Protein AF-X0V0V9-F1 (afdb_monomer_lite)

Sequence (270 aa):
GILERAPGVKSLREGGTLGVISEKFSPLTFRNYQDDVWDSAKVALVTQKVFKEKYEQRRVGCFNCPIRCGRFYSIEEGKYAGLRMEGVQVNALRGFGSNLDITSPAEILKANAITNQYGLHLDGIASVAGWIFECFEKGIITEEDLGYRVGWGDIDSFIRLTEDITYRRGFGNILAEGIQRASKKIGKGSEKLAVLVKGMESNEGRMRSHRAWALGIMTSLRGGGHLDGAASVEGCGFDDELCNSVYGIPNVNDATDYEHKAELVVWMEK

Secondary structure (DSSP, 8-state):
-HHHH-HHHHHHHHHGGGGG--SS-----BTTTTBS---HHHHHTTSHHHHHHHTEEEEE--TT-SS--EEEEE--SSTTTT-EEE---HHHIIIIIITTT---HHHHHHHHHHHHHTT--HHHHHHHHHHHHHHHHTTSS-HHHHTS---TT-HHHHHHHHHHHHTT-TTHHHHTT-HHHHHHHH-TTGGGG--EETTEE---SSTTT-HHHHHHHHH-TTSS-SSSS--TTTTS---HHHHHHHHS-TT-S-SS--TTHHHHHHHHH-

InterPro domains:
  IPR001203 Aldehyde ferredoxin oxidoreductase, C-terminal [PF01314] (5-269)
  IPR013984 Aldehyde ferredoxin oxidoreductase, domain 2 [G3DSA:1.10.569.10] (20-203)
  IPR036021 Aldehyde ferredoxin oxidoreductase-like, C-terminal [SSF48310] (10-269)
  IPR051919 Tungsten-dependent aldehyde ferredoxin oxidoreductase [PTHR30038] (22-269)

Radius of gyration: 19.22 Å; chains: 1; bounding box: 55×37×51 Å

Structure (mmCIF, N/CA/C/O backbone):
data_AF-X0V0V9-F1
#
_entry.id   AF-X0V0V9-F1
#
loop_
_atom_site.group_PDB
_atom_site.id
_atom_site.type_symbol
_atom_site.label_atom_id
_atom_site.label_alt_id
_atom_site.label_comp_id
_atom_site.label_asym_id
_atom_site.label_entity_id
_atom_site.label_seq_id
_atom_site.pdbx_PDB_ins_code
_atom_site.Cartn_x
_atom_site.Cartn_y
_atom_site.Cartn_z
_atom_site.occupancy
_atom_site.B_iso_or_equiv
_atom_site.auth_seq_id
_atom_site.auth_comp_id
_atom_site.auth_asym_id
_atom_site.auth_atom_id
_atom_site.pdbx_PDB_model_num
ATOM 1 N N . GLY A 1 1 ? 31.160 -5.546 -13.088 1.00 73.06 1 GLY A N 1
ATOM 2 C CA . GLY A 1 1 ? 30.371 -6.759 -13.435 1.00 73.06 1 GLY A CA 1
ATOM 3 C C . GLY A 1 1 ? 29.140 -6.417 -14.267 1.00 73.06 1 GLY A C 1
ATOM 4 O O . GLY A 1 1 ? 28.828 -5.242 -14.403 1.00 73.06 1 GLY A O 1
ATOM 5 N N . ILE A 1 2 ? 28.438 -7.405 -14.843 1.00 77.12 2 ILE A N 1
ATOM 6 C CA . ILE A 1 2 ? 27.190 -7.183 -15.620 1.00 77.12 2 ILE A CA 1
ATOM 7 C C . ILE A 1 2 ? 26.141 -6.432 -14.780 1.00 77.12 2 ILE A C 1
ATOM 9 O O . ILE A 1 2 ? 25.598 -5.430 -15.231 1.00 77.12 2 ILE A O 1
ATOM 13 N N . LEU A 1 3 ? 25.965 -6.825 -13.514 1.00 81.19 3 LEU A N 1
ATOM 14 C CA . LEU A 1 3 ? 25.033 -6.175 -12.582 1.00 81.19 3 LEU A CA 1
ATOM 15 C C . LEU A 1 3 ? 25.342 -4.694 -12.319 1.00 81.19 3 LEU A C 1
ATOM 17 O O . LEU A 1 3 ? 24.435 -3.919 -12.059 1.00 81.19 3 LEU A O 1
ATOM 21 N N . GLU A 1 4 ? 26.604 -4.272 -12.384 1.00 78.50 4 GLU A N 1
ATOM 22 C CA . GLU A 1 4 ? 26.974 -2.870 -12.131 1.00 78.50 4 GLU A CA 1
ATOM 23 C C . GLU A 1 4 ? 26.651 -1.953 -13.310 1.00 78.50 4 GLU A C 1
ATOM 25 O O . GLU A 1 4 ? 26.515 -0.748 -13.123 1.00 78.50 4 GLU A O 1
ATOM 30 N N . ARG A 1 5 ? 26.527 -2.528 -14.511 1.00 80.88 5 ARG A N 1
ATOM 31 C CA . ARG A 1 5 ? 26.193 -1.807 -15.742 1.00 80.88 5 ARG A CA 1
ATOM 32 C C . ARG A 1 5 ? 24.685 -1.729 -15.989 1.00 80.88 5 ARG A C 1
ATOM 34 O O . ARG A 1 5 ? 24.264 -0.944 -16.828 1.00 80.88 5 ARG A O 1
ATOM 41 N N . ALA A 1 6 ? 23.881 -2.509 -15.264 1.00 82.19 6 ALA A N 1
ATOM 42 C CA . ALA A 1 6 ? 22.431 -2.525 -15.409 1.00 82.19 6 ALA A CA 1
ATOM 43 C C . ALA A 1 6 ? 21.795 -1.272 -14.763 1.00 82.19 6 ALA A C 1
ATOM 45 O O . ALA A 1 6 ? 21.914 -1.097 -13.544 1.00 82.19 6 ALA A O 1
ATOM 46 N N . PRO A 1 7 ? 21.067 -0.429 -15.523 1.00 80.62 7 PRO A N 1
ATOM 47 C CA . PRO A 1 7 ? 20.445 0.787 -14.991 1.00 80.62 7 PRO A CA 1
ATOM 48 C C . PRO A 1 7 ? 19.510 0.520 -13.804 1.00 80.62 7 PRO A C 1
ATOM 50 O O . PRO A 1 7 ? 19.570 1.228 -12.801 1.00 80.62 7 PRO A O 1
ATOM 53 N N . GLY A 1 8 ? 18.724 -0.563 -13.857 1.00 82.19 8 GLY A N 1
ATOM 54 C CA .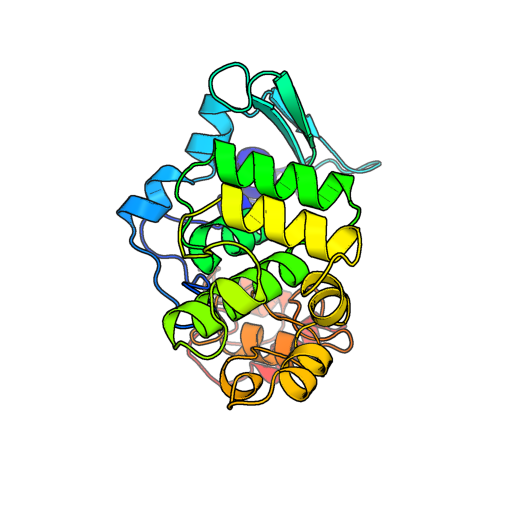 GLY A 1 8 ? 17.813 -0.945 -12.772 1.00 82.19 8 GLY A CA 1
ATOM 55 C C . GLY A 1 8 ? 18.521 -1.238 -11.444 1.00 82.19 8 GLY A C 1
ATOM 56 O O . GLY A 1 8 ? 18.007 -0.904 -10.377 1.00 82.19 8 GLY A O 1
ATOM 57 N N . VAL A 1 9 ? 19.745 -1.781 -11.481 1.00 87.88 9 VAL A N 1
ATOM 58 C CA . VAL A 1 9 ? 20.539 -2.022 -10.264 1.00 87.88 9 VAL A CA 1
ATOM 59 C C . VAL A 1 9 ? 20.973 -0.703 -9.631 1.00 87.88 9 VAL A C 1
ATOM 61 O O . VAL A 1 9 ? 20.959 -0.589 -8.404 1.00 87.88 9 VAL A O 1
ATOM 64 N N . LYS A 1 10 ? 21.329 0.304 -10.439 1.00 87.00 10 LYS A N 1
ATOM 65 C CA . LYS A 1 10 ? 21.637 1.650 -9.941 1.00 87.00 10 LYS A CA 1
ATOM 66 C C . LYS A 1 10 ? 20.405 2.272 -9.275 1.00 87.00 10 LYS A C 1
ATOM 68 O O . LYS A 1 10 ? 20.508 2.699 -8.126 1.00 87.00 10 LYS A O 1
ATOM 73 N N . SER A 1 11 ? 19.244 2.213 -9.930 1.00 87.81 11 SER A N 1
ATOM 74 C CA . SER A 1 11 ? 17.981 2.732 -9.389 1.00 87.81 11 SER A CA 1
ATOM 75 C C . SER A 1 11 ? 17.611 2.084 -8.051 1.00 87.81 11 SER A C 1
ATOM 77 O O . SER A 1 11 ? 17.344 2.785 -7.079 1.00 87.81 11 SER A O 1
ATOM 79 N N . LEU A 1 12 ? 17.691 0.753 -7.942 1.00 90.75 12 LEU A N 1
ATOM 80 C CA . LEU A 1 12 ? 17.418 0.036 -6.688 1.00 90.75 12 LEU A CA 1
ATOM 81 C C . LEU A 1 12 ? 18.455 0.337 -5.595 1.00 90.75 12 LEU A C 1
ATOM 83 O O . LEU A 1 12 ? 18.128 0.403 -4.408 1.00 90.75 12 LEU A O 1
ATOM 87 N N . ARG A 1 13 ? 19.723 0.539 -5.967 1.00 90.38 13 ARG A N 1
ATOM 88 C CA . ARG A 1 13 ? 20.785 0.927 -5.029 1.00 90.38 13 ARG A CA 1
ATOM 89 C C . ARG A 1 13 ? 20.568 2.315 -4.456 1.00 90.38 13 ARG A C 1
ATOM 91 O O . ARG A 1 13 ? 20.866 2.510 -3.276 1.00 90.38 13 ARG A O 1
ATOM 98 N N . GLU A 1 14 ? 20.098 3.255 -5.263 1.00 89.06 14 GLU A N 1
ATOM 99 C CA . GLU A 1 14 ? 19.894 4.654 -4.879 1.00 89.06 14 GLU A CA 1
ATOM 100 C C . GLU A 1 14 ? 18.560 4.854 -4.162 1.00 89.06 14 GLU A C 1
ATOM 102 O O . GLU A 1 14 ? 18.546 5.428 -3.072 1.00 89.06 14 GLU A O 1
ATOM 107 N N . GLY A 1 15 ? 17.477 4.306 -4.713 1.00 89.19 15 GLY A N 1
ATOM 108 C CA . GLY A 1 15 ? 16.117 4.550 -4.245 1.00 89.19 15 GLY A CA 1
ATOM 109 C C . GLY A 1 15 ? 15.438 3.404 -3.495 1.00 89.19 15 GLY A C 1
ATOM 110 O O . GLY A 1 15 ? 14.363 3.603 -2.932 1.00 89.19 15 GLY A O 1
ATOM 111 N N . GLY A 1 16 ? 16.020 2.202 -3.481 1.00 92.56 16 GLY A N 1
ATOM 112 C CA . GLY A 1 16 ? 15.268 1.010 -3.084 1.00 92.56 16 GLY A CA 1
ATOM 113 C C . GLY A 1 16 ? 14.044 0.830 -3.989 1.00 92.56 16 GLY A C 1
ATOM 114 O O . GLY A 1 16 ? 14.037 1.294 -5.129 1.00 92.56 16 GLY A O 1
ATOM 115 N N . THR A 1 17 ? 12.988 0.195 -3.486 1.00 91.69 17 THR A N 1
ATOM 116 C CA . THR A 1 17 ? 11.724 0.108 -4.238 1.00 91.69 17 THR A CA 1
ATOM 117 C C . THR A 1 17 ? 10.929 1.413 -4.200 1.00 91.69 17 THR A C 1
ATOM 119 O O . THR A 1 17 ? 10.169 1.672 -5.121 1.00 91.69 17 THR A O 1
ATOM 122 N N . LEU A 1 18 ? 11.147 2.291 -3.210 1.00 91.81 18 LEU A N 1
ATOM 123 C CA . LEU A 1 18 ? 10.494 3.609 -3.142 1.00 91.81 18 LEU A CA 1
ATOM 124 C C . LEU A 1 18 ? 10.841 4.513 -4.332 1.00 91.81 18 LEU A C 1
ATOM 126 O O . LEU A 1 18 ? 10.072 5.414 -4.656 1.00 91.81 18 LEU A O 1
ATOM 130 N N . GLY A 1 19 ? 11.971 4.267 -5.002 1.00 88.94 19 GLY A N 1
ATOM 131 C CA . GLY A 1 19 ? 12.393 5.025 -6.182 1.00 88.94 19 GLY A CA 1
ATOM 132 C C . GLY A 1 19 ? 11.439 4.934 -7.380 1.00 88.94 19 GLY A C 1
ATOM 133 O O . GLY A 1 19 ? 11.585 5.716 -8.312 1.00 88.94 19 GLY A O 1
ATOM 134 N N . VAL A 1 20 ? 10.464 4.015 -7.370 1.00 85.38 20 VAL A N 1
ATOM 135 C CA . VAL A 1 20 ? 9.441 3.920 -8.430 1.00 85.38 20 VAL A CA 1
ATOM 136 C C . VAL A 1 20 ? 8.361 5.002 -8.325 1.00 85.38 20 VAL A C 1
ATOM 138 O O . VAL A 1 20 ? 7.558 5.150 -9.243 1.00 85.38 20 VAL A O 1
ATOM 141 N N . ILE A 1 21 ? 8.310 5.727 -7.205 1.00 86.56 21 ILE A N 1
ATOM 142 C CA . ILE A 1 21 ? 7.303 6.751 -6.932 1.00 86.56 21 ILE A CA 1
ATOM 143 C C . ILE A 1 21 ? 7.821 8.096 -7.427 1.00 86.56 21 ILE A C 1
ATOM 145 O O . ILE A 1 21 ? 8.884 8.562 -7.016 1.00 86.56 21 ILE A O 1
ATOM 149 N N . SER A 1 22 ? 7.045 8.715 -8.308 1.00 81.75 22 SER A N 1
ATOM 150 C CA . SER A 1 22 ? 7.343 9.987 -8.958 1.00 81.75 22 SER A CA 1
ATOM 151 C C . SER A 1 22 ? 6.280 11.031 -8.635 1.00 81.75 22 SER A C 1
ATOM 153 O O . SER A 1 22 ? 5.085 10.734 -8.663 1.00 81.75 22 SER A O 1
ATOM 155 N N . GLU A 1 23 ? 6.726 12.268 -8.405 1.00 79.50 23 GLU A N 1
ATOM 156 C CA . GLU A 1 23 ? 5.876 13.446 -8.177 1.00 79.50 23 GLU A CA 1
ATOM 157 C C . GLU A 1 23 ? 5.041 13.823 -9.407 1.00 79.50 23 GLU A C 1
ATOM 159 O O . GLU A 1 23 ? 3.977 14.417 -9.269 1.00 79.50 23 GLU A O 1
ATOM 164 N N . LYS A 1 24 ? 5.512 13.490 -10.619 1.00 74.31 24 LYS A N 1
ATOM 165 C CA . LYS A 1 24 ? 4.815 13.862 -11.861 1.00 74.31 24 LYS A CA 1
ATOM 166 C C . LYS A 1 24 ? 3.505 13.100 -12.023 1.00 74.31 24 LYS A C 1
ATOM 168 O O . LYS A 1 24 ? 2.485 13.698 -12.340 1.00 74.31 24 LYS A O 1
ATOM 173 N N . PHE A 1 25 ? 3.569 11.783 -11.858 1.00 73.75 25 PHE A N 1
ATOM 174 C CA . PHE A 1 25 ? 2.426 10.884 -11.902 1.00 73.75 25 PHE A CA 1
ATOM 175 C C . PHE A 1 25 ? 2.872 9.499 -11.436 1.00 73.75 25 PHE A C 1
ATOM 177 O O . PHE A 1 25 ? 3.881 8.974 -11.910 1.00 73.75 25 PHE A O 1
ATOM 184 N N . SER A 1 26 ? 2.110 8.907 -10.523 1.00 80.12 26 SER A N 1
ATOM 185 C CA . SER A 1 26 ? 2.255 7.515 -10.107 1.00 80.12 26 SER A CA 1
ATOM 186 C C . SER A 1 26 ? 0.846 6.947 -9.946 1.00 80.12 26 SER A C 1
ATOM 188 O O . SER A 1 26 ? 0.091 7.517 -9.160 1.00 80.12 26 SER A O 1
ATOM 190 N N . PRO A 1 27 ? 0.463 5.861 -10.644 1.00 84.62 27 PRO A N 1
ATOM 191 C CA . PRO A 1 27 ? -0.844 5.252 -10.434 1.00 84.62 27 PRO A CA 1
ATOM 192 C C . PRO A 1 27 ? -0.817 4.480 -9.108 1.00 84.62 27 PRO A C 1
ATOM 194 O O . PRO A 1 27 ? -0.267 3.374 -9.028 1.00 84.62 27 PRO A O 1
ATOM 197 N N . LEU A 1 28 ? -1.355 5.095 -8.060 1.00 90.75 28 LEU A N 1
ATOM 198 C CA . LEU A 1 28 ? -1.337 4.610 -6.678 1.00 90.75 28 LEU A CA 1
ATOM 199 C C . LEU A 1 28 ? -2.756 4.340 -6.212 1.00 90.75 28 LEU A C 1
ATOM 201 O O . LEU A 1 28 ? -3.672 5.013 -6.644 1.00 90.75 28 LEU A O 1
ATOM 205 N N . THR A 1 29 ? -2.946 3.427 -5.269 1.00 90.56 29 THR A N 1
ATOM 206 C CA . THR A 1 29 ? -4.232 3.307 -4.580 1.00 90.56 29 THR A CA 1
ATOM 207 C C . THR A 1 29 ? -4.480 4.534 -3.716 1.00 90.56 29 THR A C 1
ATOM 209 O O . THR A 1 29 ? -3.674 4.834 -2.836 1.00 90.56 29 THR A O 1
ATOM 212 N N . PHE A 1 30 ? -5.590 5.236 -3.937 1.00 95.19 30 PHE A N 1
ATOM 213 C CA . PHE A 1 30 ? -6.017 6.353 -3.100 1.00 95.19 30 PHE A CA 1
ATOM 214 C C . PHE A 1 30 ? -7.333 6.019 -2.394 1.00 95.19 30 PHE A C 1
ATOM 216 O O . PHE A 1 30 ? -8.311 5.669 -3.056 1.00 95.19 30 PHE A O 1
ATOM 223 N N . ARG A 1 31 ? -7.329 6.113 -1.053 1.00 97.12 31 ARG A N 1
ATOM 224 C CA . ARG A 1 31 ? -8.490 5.892 -0.166 1.00 97.12 31 ARG A CA 1
ATOM 225 C C . ARG A 1 31 ? -9.311 4.646 -0.524 1.00 97.12 31 ARG A C 1
ATOM 227 O O . ARG A 1 31 ? -10.416 4.769 -1.035 1.00 97.12 31 ARG A O 1
ATOM 234 N N . ASN A 1 32 ? -8.768 3.448 -0.289 1.00 96.94 32 ASN A N 1
ATOM 235 C CA . ASN A 1 32 ? -9.441 2.172 -0.591 1.00 96.94 32 ASN A CA 1
ATOM 236 C C . ASN A 1 32 ? -9.947 2.070 -2.051 1.00 96.94 32 ASN A C 1
ATOM 238 O O . ASN A 1 32 ? -11.095 1.724 -2.309 1.00 96.94 32 ASN A O 1
ATOM 242 N N . TYR A 1 33 ? -9.080 2.384 -3.021 1.00 95.44 33 TYR A N 1
ATOM 243 C CA . TYR A 1 33 ? -9.377 2.368 -4.467 1.00 95.44 33 TYR A CA 1
ATOM 244 C C . TYR A 1 33 ? -10.425 3.371 -4.968 1.00 95.44 33 TYR A C 1
ATOM 246 O O . TYR A 1 33 ? -10.800 3.305 -6.143 1.00 95.44 33 TYR A O 1
ATOM 254 N N . GLN A 1 34 ? -10.845 4.348 -4.164 1.00 95.44 34 GLN A N 1
ATOM 255 C CA . GLN A 1 34 ? -11.727 5.416 -4.644 1.00 95.44 34 GLN A CA 1
ATOM 256 C C . GLN A 1 34 ? -11.140 6.140 -5.869 1.00 95.44 34 GLN A C 1
ATOM 258 O O . GLN A 1 34 ? -11.868 6.428 -6.818 1.00 95.44 34 GLN A O 1
ATOM 263 N N . ASP A 1 35 ? -9.817 6.330 -5.914 1.00 92.94 35 ASP A N 1
ATOM 264 C CA . ASP A 1 35 ? -9.103 6.848 -7.088 1.00 92.94 35 ASP A CA 1
ATOM 265 C C . ASP A 1 35 ? -7.717 6.195 -7.255 1.00 92.94 35 ASP A C 1
ATOM 267 O O . ASP A 1 35 ? -7.251 5.476 -6.366 1.00 92.94 35 ASP A O 1
ATOM 271 N N . ASP A 1 36 ? -7.104 6.373 -8.428 1.00 88.62 36 ASP A N 1
ATOM 272 C CA . ASP A 1 36 ? -5.727 5.959 -8.741 1.00 88.62 36 ASP A CA 1
ATOM 273 C C . ASP A 1 36 ? -4.740 7.142 -8.707 1.00 88.62 36 ASP A C 1
ATOM 275 O O . ASP A 1 36 ? -3.540 6.989 -8.965 1.00 88.62 36 ASP A O 1
ATOM 279 N N . VAL A 1 37 ? -5.256 8.340 -8.422 1.00 90.06 37 VAL A N 1
ATOM 280 C CA . VAL A 1 37 ? -4.501 9.588 -8.401 1.00 90.06 37 VAL A CA 1
ATOM 281 C C . VAL A 1 37 ? -4.461 10.123 -6.979 1.00 90.06 37 VAL A C 1
ATOM 283 O O . VAL A 1 37 ? -5.472 10.536 -6.418 1.00 90.06 37 VAL A O 1
ATOM 286 N N . TRP A 1 38 ? -3.261 10.146 -6.406 1.00 93.12 38 TRP A N 1
ATOM 287 C CA . TRP A 1 38 ? -2.993 10.877 -5.176 1.00 93.12 38 TRP A CA 1
ATOM 288 C C . TRP A 1 38 ? -2.363 12.224 -5.525 1.00 93.12 38 TRP A C 1
ATOM 290 O O . TRP A 1 38 ? -1.480 12.286 -6.382 1.00 93.12 38 TRP A O 1
ATOM 300 N N . ASP A 1 39 ? -2.840 13.291 -4.885 1.00 92.69 39 ASP A N 1
ATOM 301 C CA . ASP A 1 39 ? -2.398 14.664 -5.141 1.00 92.69 39 ASP A CA 1
ATOM 302 C C . ASP A 1 39 ? -0.860 14.771 -5.155 1.00 92.69 39 ASP A C 1
ATOM 304 O O . ASP A 1 39 ? -0.176 14.288 -4.250 1.00 92.69 39 ASP A O 1
ATOM 308 N N . SER A 1 40 ? -0.299 15.393 -6.194 1.00 92.19 40 SER A N 1
ATOM 309 C CA . SER A 1 40 ? 1.153 15.437 -6.396 1.00 92.19 40 SER A CA 1
ATOM 310 C C . SER A 1 40 ? 1.888 16.216 -5.304 1.00 92.19 40 SER A C 1
ATOM 312 O O . SER A 1 40 ? 3.017 15.857 -4.963 1.00 92.19 40 SER A O 1
ATOM 314 N N . ALA A 1 41 ? 1.253 17.223 -4.692 1.00 94.00 41 ALA A N 1
ATOM 315 C CA . ALA A 1 41 ? 1.818 17.925 -3.546 1.00 94.00 41 ALA A CA 1
ATOM 316 C C . ALA A 1 41 ? 1.875 17.010 -2.316 1.00 94.00 41 ALA A C 1
ATOM 318 O O . ALA A 1 41 ? 2.843 17.071 -1.560 1.00 94.00 41 ALA A O 1
ATOM 319 N N . LYS A 1 42 ? 0.898 16.109 -2.144 1.00 95.44 42 LYS A N 1
ATOM 320 C CA . LYS A 1 42 ? 0.953 15.061 -1.113 1.00 95.44 42 LYS A CA 1
ATOM 321 C C . LYS A 1 42 ? 2.053 14.039 -1.399 1.00 95.44 42 LYS A C 1
ATOM 323 O O . LYS A 1 42 ? 2.836 13.736 -0.503 1.00 95.44 42 LYS A O 1
ATOM 328 N N . VAL A 1 43 ? 2.169 13.566 -2.643 1.00 95.06 43 VAL A N 1
ATOM 329 C CA . VAL A 1 43 ? 3.232 12.631 -3.066 1.00 95.06 43 VAL A CA 1
ATOM 330 C C . VAL A 1 43 ? 4.624 13.215 -2.800 1.00 95.06 43 VAL A C 1
ATOM 332 O O . VAL A 1 43 ? 5.492 12.508 -2.285 1.00 95.06 43 VAL A O 1
ATOM 335 N N . ALA A 1 44 ? 4.833 14.507 -3.081 1.00 94.94 44 ALA A N 1
ATOM 336 C CA . ALA A 1 44 ? 6.108 15.199 -2.871 1.00 94.94 44 ALA A CA 1
ATOM 337 C C . ALA A 1 44 ? 6.603 15.149 -1.410 1.00 94.94 44 ALA A C 1
ATOM 339 O O . ALA A 1 44 ? 7.810 15.132 -1.160 1.00 94.94 44 ALA A O 1
ATOM 340 N N . LEU A 1 45 ? 5.689 15.063 -0.435 1.00 95.81 45 LEU A N 1
ATOM 341 C CA . LEU A 1 45 ? 6.026 14.987 0.991 1.00 95.81 45 LEU A CA 1
ATOM 342 C C . LEU A 1 45 ? 6.616 13.637 1.407 1.00 95.81 45 LEU A C 1
ATOM 344 O O . LEU A 1 45 ? 7.271 13.554 2.443 1.00 95.81 45 LEU A O 1
ATOM 348 N N . VAL A 1 46 ? 6.396 12.589 0.614 1.00 94.81 46 VAL A N 1
ATOM 349 C CA . VAL A 1 46 ? 6.687 11.190 0.965 1.00 94.81 46 VAL A CA 1
ATOM 350 C C . VAL A 1 46 ? 7.465 10.474 -0.142 1.00 94.81 46 VAL A C 1
ATOM 352 O O . VAL A 1 46 ? 7.376 9.260 -0.321 1.00 94.81 46 VAL A O 1
ATOM 355 N N . THR A 1 47 ? 8.263 11.220 -0.903 1.00 93.31 47 THR A N 1
ATOM 356 C CA . THR A 1 47 ? 9.155 10.633 -1.904 1.00 93.31 47 THR A CA 1
ATOM 357 C C . THR A 1 47 ? 10.346 9.938 -1.259 1.00 93.31 47 THR A C 1
ATOM 359 O O . THR A 1 47 ? 10.758 10.236 -0.134 1.00 93.31 47 THR A O 1
ATOM 362 N N . GLN A 1 48 ? 10.978 9.048 -2.022 1.00 93.38 48 GLN A N 1
ATOM 363 C CA . GLN A 1 48 ? 12.223 8.392 -1.631 1.00 93.38 48 GLN A CA 1
ATOM 364 C C . GLN A 1 48 ? 13.290 9.384 -1.139 1.00 93.38 48 GLN A C 1
ATOM 366 O O . GLN A 1 48 ? 13.983 9.101 -0.161 1.00 93.38 48 GLN A O 1
ATOM 371 N N . LYS A 1 49 ? 13.397 10.552 -1.788 1.00 93.94 49 LYS A N 1
ATOM 372 C CA . LYS A 1 49 ? 14.337 11.612 -1.415 1.00 93.94 49 LYS A CA 1
ATOM 373 C C . LYS A 1 49 ? 14.091 12.099 0.013 1.00 93.94 49 LYS A C 1
ATOM 375 O O . LYS A 1 49 ? 15.039 12.174 0.789 1.00 93.94 49 LYS A O 1
ATOM 380 N N . VAL A 1 50 ? 12.831 12.342 0.382 1.00 95.00 50 VAL A N 1
ATOM 381 C CA . VAL A 1 50 ? 12.465 12.777 1.737 1.00 95.00 50 VAL A CA 1
ATOM 382 C C . VAL A 1 50 ? 12.840 11.718 2.773 1.00 95.00 50 VAL A C 1
ATOM 384 O O . VAL A 1 50 ? 13.458 12.047 3.785 1.00 95.00 50 VAL A O 1
ATOM 387 N N . PHE A 1 51 ? 12.526 10.444 2.511 1.00 95.25 51 PHE A N 1
ATOM 388 C CA . PHE A 1 51 ? 12.908 9.350 3.410 1.00 95.25 51 PHE A CA 1
ATOM 389 C C . PHE A 1 51 ? 14.427 9.251 3.585 1.00 95.25 51 PHE A C 1
ATOM 391 O O . PHE A 1 51 ? 14.913 9.059 4.702 1.00 95.25 51 PHE A O 1
ATOM 398 N N . LYS A 1 52 ? 15.178 9.407 2.490 1.00 94.62 52 LYS A N 1
ATOM 399 C CA . LYS A 1 52 ? 16.639 9.344 2.493 1.00 94.62 52 LYS A CA 1
ATOM 400 C C . LYS A 1 52 ? 17.275 10.481 3.281 1.00 94.62 52 LYS A C 1
ATOM 402 O O . LYS A 1 52 ? 18.132 10.228 4.114 1.00 94.62 52 LYS A O 1
ATOM 407 N N . GLU A 1 53 ? 16.869 11.716 3.011 1.00 95.12 53 GLU A N 1
ATOM 408 C CA . GLU A 1 53 ? 17.489 12.904 3.605 1.00 95.12 53 GLU A CA 1
ATOM 409 C C . GLU A 1 53 ? 17.187 13.041 5.099 1.00 95.12 53 GLU A C 1
ATOM 411 O O . GLU A 1 53 ? 18.030 13.533 5.843 1.00 95.12 53 GLU A O 1
ATOM 416 N N . LYS A 1 54 ? 16.003 12.603 5.543 1.00 95.56 54 LYS A N 1
ATOM 417 C CA . LYS A 1 54 ? 15.555 12.815 6.925 1.00 95.56 54 LYS A CA 1
ATOM 418 C C . LYS A 1 54 ? 15.767 11.625 7.858 1.00 95.56 54 LYS A C 1
ATOM 420 O O . LYS A 1 54 ? 15.919 11.842 9.054 1.00 95.56 54 LYS A O 1
ATOM 425 N N . TYR A 1 55 ? 15.727 10.389 7.350 1.00 97.00 55 TYR A N 1
ATOM 426 C CA . TYR A 1 55 ? 15.613 9.206 8.216 1.00 97.00 55 TYR A CA 1
ATOM 427 C C . TYR A 1 55 ? 16.570 8.060 7.863 1.00 97.00 55 TYR A C 1
ATOM 429 O O . TYR A 1 55 ? 16.876 7.242 8.734 1.00 97.00 55 TYR A O 1
ATOM 437 N N . GLU A 1 56 ? 17.023 7.934 6.609 1.00 96.06 56 GLU A N 1
ATOM 438 C CA . GLU A 1 56 ? 17.867 6.808 6.176 1.00 96.06 56 GLU A CA 1
ATOM 439 C C . GLU A 1 56 ? 19.259 6.886 6.811 1.00 96.06 56 GLU A C 1
ATOM 441 O O . GLU A 1 56 ? 20.013 7.824 6.586 1.00 96.06 56 GLU A O 1
ATOM 446 N N . GLN A 1 57 ? 19.627 5.851 7.564 1.00 96.06 57 GLN A N 1
ATOM 447 C CA . GLN A 1 57 ? 20.939 5.757 8.208 1.00 96.06 57 GLN A CA 1
ATOM 448 C C . GLN A 1 57 ? 21.938 4.993 7.343 1.00 96.06 57 GLN A C 1
ATOM 450 O O . GLN A 1 57 ? 23.115 5.334 7.253 1.00 96.06 57 GLN A O 1
ATOM 455 N N . ARG A 1 58 ? 21.481 3.894 6.735 1.00 94.25 58 ARG A N 1
ATOM 456 C CA . ARG A 1 58 ? 22.314 3.024 5.900 1.00 94.25 58 ARG A CA 1
ATOM 457 C C . ARG A 1 58 ? 21.471 2.108 5.027 1.00 94.25 58 ARG A C 1
ATOM 459 O O . ARG A 1 58 ? 20.307 1.823 5.310 1.00 94.25 58 ARG A O 1
ATOM 466 N N . ARG A 1 59 ? 22.123 1.552 4.009 1.00 93.94 59 ARG A N 1
ATOM 467 C CA . ARG A 1 59 ? 21.575 0.478 3.175 1.00 93.94 59 ARG A CA 1
ATOM 468 C C . ARG A 1 59 ? 21.822 -0.887 3.805 1.00 93.94 59 ARG A C 1
ATOM 470 O O . ARG A 1 59 ? 22.859 -1.111 4.435 1.00 93.94 59 ARG A O 1
ATOM 477 N N . VAL A 1 60 ? 20.889 -1.804 3.583 1.00 93.38 60 VAL A N 1
ATOM 478 C CA . VAL A 1 60 ? 20.952 -3.195 4.042 1.00 93.38 60 VAL A CA 1
ATOM 479 C C . VAL A 1 60 ? 20.810 -4.119 2.838 1.00 93.38 60 VAL A C 1
ATOM 481 O O . VAL A 1 60 ? 20.105 -3.817 1.875 1.00 93.38 60 VAL A O 1
ATOM 484 N N . GLY A 1 61 ? 21.545 -5.226 2.854 1.00 92.81 61 GLY A N 1
ATOM 485 C CA . GLY A 1 61 ? 21.442 -6.265 1.840 1.00 92.81 61 GLY A CA 1
ATOM 486 C C . GLY A 1 61 ? 20.962 -7.564 2.449 1.00 92.81 61 GLY A C 1
ATOM 487 O O . GLY A 1 61 ? 21.418 -7.942 3.524 1.00 92.81 61 GLY A O 1
ATOM 488 N N . CYS A 1 62 ? 20.097 -8.261 1.716 1.00 94.19 62 CYS A N 1
ATOM 489 C CA . CYS A 1 62 ? 19.832 -9.670 1.963 1.00 94.19 62 CYS A CA 1
ATOM 490 C C . CYS A 1 62 ? 21.128 -10.484 1.821 1.00 94.19 62 CYS A C 1
ATOM 492 O O . CYS A 1 62 ? 22.113 -10.021 1.230 1.00 94.19 62 CYS A O 1
ATOM 494 N N . PHE A 1 63 ? 21.109 -11.715 2.331 1.00 95.81 63 PHE A N 1
ATOM 495 C CA . PHE A 1 63 ? 22.243 -12.630 2.255 1.00 95.81 63 PHE A CA 1
ATOM 496 C C . PHE A 1 63 ? 22.798 -12.724 0.822 1.00 95.81 63 PHE A C 1
ATOM 498 O O . PHE A 1 63 ? 22.062 -12.982 -0.127 1.00 95.81 63 PHE A O 1
ATOM 505 N N . ASN A 1 64 ? 24.100 -12.460 0.677 1.00 94.50 64 ASN A N 1
ATOM 506 C CA . ASN A 1 64 ? 24.847 -12.480 -0.586 1.00 94.50 64 ASN A CA 1
ATOM 507 C C . ASN A 1 64 ? 24.340 -11.540 -1.709 1.00 94.50 64 ASN A C 1
ATOM 509 O O . ASN A 1 64 ? 24.786 -11.639 -2.850 1.00 94.50 64 ASN A O 1
ATOM 513 N N . CYS A 1 65 ? 23.433 -10.599 -1.424 1.00 92.56 65 CYS A N 1
ATOM 514 C CA . CYS A 1 65 ? 22.882 -9.709 -2.446 1.00 92.56 65 CYS A CA 1
ATOM 515 C C . CYS A 1 65 ? 23.773 -8.465 -2.672 1.00 92.56 65 CYS A C 1
ATOM 517 O O . CYS A 1 65 ? 23.914 -7.632 -1.766 1.00 92.56 65 CYS A O 1
ATOM 519 N N . PRO A 1 66 ? 24.327 -8.249 -3.887 1.00 90.12 66 PRO A N 1
ATOM 520 C CA . PRO A 1 66 ? 25.153 -7.077 -4.186 1.00 90.12 66 PRO A CA 1
ATOM 521 C C . PRO A 1 66 ? 24.331 -5.808 -4.476 1.00 90.12 66 PRO A C 1
ATOM 523 O O . PRO A 1 66 ? 24.906 -4.725 -4.614 1.00 90.12 66 PRO A O 1
ATOM 526 N N . ILE A 1 67 ? 23.001 -5.914 -4.600 1.00 92.56 67 ILE A N 1
ATOM 527 C CA . ILE A 1 67 ? 22.113 -4.774 -4.883 1.00 92.56 67 ILE A CA 1
ATOM 528 C C . ILE A 1 67 ? 21.905 -3.936 -3.619 1.00 92.56 67 ILE A C 1
ATOM 530 O O . ILE A 1 67 ? 22.003 -2.717 -3.686 1.00 92.56 67 ILE A O 1
ATOM 534 N N . ARG A 1 68 ? 21.684 -4.575 -2.460 1.00 92.06 68 ARG A N 1
ATOM 535 C CA . ARG A 1 68 ? 21.470 -3.894 -1.165 1.00 92.06 68 ARG A CA 1
ATOM 536 C C . ARG A 1 68 ? 20.365 -2.823 -1.231 1.00 92.06 68 ARG A C 1
ATOM 538 O O . ARG A 1 68 ? 20.579 -1.664 -0.874 1.00 92.06 68 ARG A O 1
ATOM 545 N N . CYS A 1 69 ? 19.195 -3.210 -1.748 1.00 93.19 69 CYS A N 1
ATOM 546 C CA . CYS A 1 69 ? 18.039 -2.317 -1.885 1.00 93.19 69 CYS A CA 1
ATOM 547 C C . CYS A 1 69 ? 17.373 -1.980 -0.540 1.00 93.19 69 CYS A C 1
ATOM 549 O O . CYS A 1 69 ? 16.705 -0.955 -0.444 1.00 93.19 69 CYS A O 1
ATOM 551 N N . GLY A 1 70 ? 17.578 -2.803 0.494 1.00 93.62 70 GLY A N 1
ATOM 552 C CA . GLY A 1 70 ? 17.038 -2.587 1.832 1.00 93.62 70 GLY A CA 1
ATOM 553 C C . GLY A 1 70 ? 17.574 -1.312 2.477 1.00 93.62 70 GLY A C 1
ATOM 554 O O . GLY A 1 70 ? 18.637 -0.794 2.108 1.00 93.62 70 GLY A O 1
ATOM 555 N N . ARG A 1 71 ? 16.822 -0.798 3.449 1.00 94.00 71 ARG A N 1
ATOM 556 C CA . ARG A 1 71 ? 17.082 0.470 4.132 1.00 94.00 71 ARG A CA 1
ATOM 557 C C . ARG A 1 71 ? 16.875 0.319 5.625 1.00 94.00 71 ARG A C 1
ATOM 559 O O . ARG A 1 71 ? 15.928 -0.339 6.051 1.00 94.00 71 ARG A O 1
ATOM 566 N N . PHE A 1 72 ? 17.761 0.942 6.389 1.00 95.94 72 PHE A N 1
ATOM 567 C CA . PHE A 1 72 ? 17.620 1.106 7.825 1.00 95.94 72 PHE A CA 1
ATOM 568 C C . PHE A 1 72 ? 17.325 2.575 8.117 1.00 95.94 72 PHE A C 1
ATOM 570 O O . PHE A 1 72 ? 18.105 3.446 7.722 1.00 95.94 72 PHE A O 1
ATOM 577 N N . TYR A 1 73 ? 16.213 2.833 8.796 1.00 97.00 73 TYR A N 1
ATOM 578 C CA . TYR A 1 73 ? 15.728 4.164 9.136 1.00 97.00 73 TYR A CA 1
ATOM 579 C C . TYR A 1 73 ? 15.799 4.402 10.646 1.00 97.00 73 TYR A C 1
ATOM 581 O O . TYR A 1 73 ? 15.631 3.473 11.440 1.00 97.00 73 TYR A O 1
ATOM 589 N N . SER A 1 74 ? 16.028 5.656 11.027 1.00 97.69 74 SER A N 1
ATOM 590 C CA . SER A 1 74 ? 15.957 6.144 12.407 1.00 97.69 74 SER A CA 1
ATOM 591 C C . SER A 1 74 ? 15.192 7.464 12.434 1.00 97.69 74 SER A C 1
ATOM 593 O O . SER A 1 74 ? 15.363 8.291 11.538 1.00 97.69 74 SER A O 1
ATOM 595 N N . ILE A 1 75 ? 14.344 7.652 13.442 1.00 97.88 75 ILE A N 1
ATOM 596 C CA . ILE A 1 75 ? 13.674 8.923 13.727 1.00 97.88 75 ILE A CA 1
ATOM 597 C C . ILE A 1 75 ? 14.321 9.506 14.979 1.00 97.88 75 ILE A C 1
ATOM 599 O O . ILE A 1 75 ? 14.196 8.933 16.058 1.00 97.88 75 ILE A O 1
ATOM 603 N N . GLU A 1 76 ? 15.006 10.638 14.842 1.00 96.81 76 GLU A N 1
ATOM 604 C CA . GLU A 1 76 ? 15.745 11.256 15.955 1.00 96.81 76 GLU A CA 1
ATOM 605 C C . GLU A 1 76 ? 14.898 12.262 16.752 1.00 96.81 76 GLU A C 1
ATOM 607 O O . GLU A 1 76 ? 15.135 12.469 17.938 1.00 96.81 76 GLU A O 1
ATOM 612 N N . GLU A 1 77 ? 13.874 12.858 16.133 1.00 95.94 77 GLU A N 1
ATOM 613 C CA . GLU A 1 77 ? 13.094 13.959 16.712 1.00 95.94 77 GLU A CA 1
ATOM 614 C C . GLU A 1 77 ? 11.577 13.780 16.520 1.00 95.94 77 GLU A C 1
ATOM 616 O O . GLU A 1 77 ? 11.109 13.022 15.666 1.00 95.94 77 GLU A O 1
ATOM 621 N N . GLY A 1 78 ? 10.792 14.521 17.308 1.00 96.44 78 GLY A N 1
ATOM 622 C CA . GLY A 1 78 ? 9.330 14.538 17.235 1.00 96.44 78 GLY A CA 1
ATOM 623 C C . GLY A 1 78 ? 8.648 13.377 17.969 1.00 96.44 78 GLY A C 1
ATOM 624 O O . GLY A 1 78 ? 9.249 12.692 18.793 1.00 96.44 78 GLY A O 1
ATOM 625 N N . LYS A 1 79 ? 7.360 13.157 17.667 1.00 97.06 79 LYS A N 1
ATOM 626 C CA . LYS A 1 79 ? 6.478 12.196 18.365 1.00 97.06 79 LYS A CA 1
ATOM 627 C C . LYS A 1 79 ? 7.019 10.759 18.408 1.00 97.06 79 LYS A C 1
ATOM 629 O O . LYS A 1 79 ? 6.707 10.018 19.334 1.00 97.06 79 LYS A O 1
ATOM 634 N N . TYR A 1 80 ? 7.815 10.369 17.413 1.00 97.75 80 TYR A N 1
ATOM 635 C CA . TYR A 1 80 ? 8.348 9.012 17.265 1.00 97.75 80 TYR A CA 1
ATOM 636 C C . TYR A 1 80 ? 9.874 8.944 17.429 1.00 97.75 80 TYR A C 1
ATOM 638 O O . TYR A 1 80 ? 10.496 8.009 16.925 1.00 97.75 80 TYR A O 1
ATOM 646 N N . ALA A 1 81 ? 10.477 9.926 18.109 1.00 97.88 81 ALA A N 1
ATOM 647 C CA . ALA A 1 81 ? 11.907 9.937 18.404 1.00 97.88 81 ALA A CA 1
ATOM 648 C C . ALA A 1 81 ? 12.365 8.622 19.066 1.00 97.88 81 ALA A C 1
ATOM 650 O O . ALA A 1 81 ? 11.693 8.073 19.940 1.00 97.88 81 ALA A O 1
ATOM 651 N N . GLY A 1 82 ? 13.512 8.107 18.626 1.00 97.19 82 GLY A N 1
ATOM 652 C CA . GLY A 1 82 ? 14.079 6.828 19.056 1.00 97.19 82 GLY A CA 1
ATOM 653 C C . GLY A 1 82 ? 13.601 5.612 18.254 1.00 97.19 82 GLY A C 1
ATOM 654 O O . GLY A 1 82 ? 14.160 4.525 18.422 1.00 97.19 82 GLY A O 1
ATOM 655 N N . LEU A 1 83 ? 12.612 5.757 17.361 1.00 97.69 83 LEU A N 1
ATOM 656 C CA . LEU A 1 83 ? 12.183 4.661 16.494 1.00 97.69 83 LEU A CA 1
ATOM 657 C C . LEU A 1 83 ? 13.303 4.282 15.519 1.00 97.69 83 LEU A C 1
ATOM 659 O O . LEU A 1 83 ? 13.780 5.113 14.749 1.00 97.69 83 LEU A O 1
ATOM 663 N N . ARG A 1 84 ? 13.667 2.998 15.506 1.00 96.88 84 ARG A N 1
ATOM 664 C CA . ARG A 1 84 ? 14.627 2.411 14.567 1.00 96.88 84 ARG A CA 1
ATOM 665 C C . ARG A 1 84 ? 14.015 1.196 13.905 1.00 96.88 84 ARG A C 1
ATOM 667 O O . ARG A 1 84 ? 13.412 0.365 14.580 1.00 96.88 84 ARG A O 1
ATOM 674 N N . MET A 1 85 ? 14.184 1.083 12.596 1.00 94.88 85 MET A N 1
ATOM 675 C CA . MET A 1 85 ? 13.581 -0.007 11.839 1.00 94.88 85 MET A CA 1
ATOM 676 C C . MET A 1 85 ? 14.333 -0.301 10.548 1.00 94.88 85 MET A C 1
ATOM 678 O O . MET A 1 85 ? 14.939 0.575 9.933 1.00 94.88 85 MET A O 1
ATOM 682 N N . GLU A 1 86 ? 14.236 -1.549 10.110 1.00 90.75 86 GLU A N 1
ATOM 683 C CA . GLU A 1 86 ? 14.575 -1.949 8.752 1.00 90.75 86 GLU A CA 1
ATOM 684 C C . GLU A 1 86 ? 13.302 -2.044 7.909 1.00 90.75 86 GLU A C 1
ATOM 686 O O . GLU A 1 86 ? 12.242 -2.426 8.404 1.00 90.75 86 GLU A O 1
ATOM 691 N N . GLY A 1 87 ? 13.437 -1.747 6.618 1.00 76.69 87 GLY A N 1
ATOM 692 C CA . GLY A 1 87 ? 12.480 -2.200 5.620 1.00 76.69 87 GLY A CA 1
ATOM 693 C C . GLY A 1 87 ? 11.285 -1.275 5.470 1.00 76.69 87 GLY A C 1
ATOM 694 O O . GLY A 1 87 ? 10.263 -1.452 6.120 1.00 76.69 87 GLY A O 1
ATOM 695 N N . VAL A 1 88 ? 11.405 -0.344 4.527 1.00 88.12 88 VAL A N 1
ATOM 696 C CA . VAL A 1 88 ? 10.272 0.360 3.921 1.00 88.12 88 VAL A CA 1
ATOM 697 C C . VAL A 1 88 ? 10.359 0.072 2.435 1.00 88.12 88 VAL A C 1
ATOM 699 O O . VAL A 1 88 ? 11.338 0.439 1.783 1.00 88.12 88 VAL A O 1
ATOM 702 N N . GLN A 1 89 ? 9.369 -0.648 1.926 1.00 92.06 89 GLN A N 1
ATOM 703 C CA . GLN A 1 89 ? 9.224 -0.900 0.498 1.00 92.06 89 GLN A CA 1
ATOM 704 C C . GLN A 1 89 ? 8.144 0.022 -0.075 1.00 92.06 89 GLN A C 1
ATOM 706 O O . GLN A 1 89 ? 7.409 0.664 0.672 1.00 92.06 89 GLN A O 1
ATOM 711 N N . VAL A 1 90 ? 8.007 0.070 -1.398 1.00 92.56 90 VAL A N 1
ATOM 712 C CA . VAL A 1 90 ? 6.959 0.865 -2.057 1.00 92.56 90 VAL A CA 1
ATOM 713 C C . VAL A 1 90 ? 5.549 0.531 -1.564 1.00 92.56 90 VAL A C 1
ATOM 715 O O . VAL A 1 90 ? 4.735 1.437 -1.401 1.00 92.56 90 VAL A O 1
ATOM 718 N N . ASN A 1 91 ? 5.276 -0.734 -1.241 1.00 93.56 91 ASN A N 1
ATOM 719 C CA . ASN A 1 91 ? 4.001 -1.170 -0.671 1.00 93.56 91 ASN A CA 1
ATOM 720 C C . ASN A 1 91 ? 3.693 -0.488 0.667 1.00 93.56 91 ASN A C 1
ATOM 722 O O . ASN A 1 91 ? 2.546 -0.148 0.911 1.00 93.56 91 ASN A O 1
ATOM 726 N N . ALA A 1 92 ? 4.702 -0.175 1.488 1.00 94.81 92 ALA A N 1
ATOM 727 C CA . ALA A 1 92 ? 4.501 0.590 2.719 1.00 94.81 92 ALA A CA 1
ATOM 728 C C . ALA A 1 92 ? 4.003 2.009 2.440 1.00 94.81 92 ALA A C 1
ATOM 730 O O . ALA A 1 92 ? 3.100 2.495 3.116 1.00 94.81 92 ALA A O 1
ATOM 731 N N . LEU A 1 93 ? 4.553 2.657 1.410 1.00 94.94 93 LEU A N 1
ATOM 732 C CA . LEU A 1 93 ? 4.086 3.972 0.990 1.00 94.94 93 LEU A CA 1
ATOM 733 C C . LEU A 1 93 ? 2.688 3.909 0.370 1.00 94.94 93 LEU A C 1
ATOM 735 O O . LEU A 1 93 ? 1.861 4.770 0.644 1.00 94.94 93 LEU A O 1
ATOM 739 N N . ARG A 1 94 ? 2.411 2.902 -0.458 1.00 94.56 94 ARG A N 1
ATOM 740 C CA . ARG A 1 94 ? 1.081 2.721 -1.054 1.00 94.56 94 ARG A CA 1
ATOM 741 C C . ARG A 1 94 ? 0.038 2.424 0.017 1.00 94.56 94 ARG A C 1
ATOM 743 O O . ARG A 1 94 ? -0.996 3.077 0.064 1.00 94.56 94 ARG A O 1
ATOM 750 N N . GLY A 1 95 ? 0.348 1.503 0.921 1.00 96.12 95 GLY A N 1
ATOM 751 C CA . GLY A 1 95 ? -0.564 1.059 1.959 1.00 96.12 95 GLY A CA 1
ATOM 752 C C . GLY A 1 95 ? -0.793 2.077 3.059 1.00 96.12 95 GLY A C 1
ATOM 753 O O . GLY A 1 95 ? -1.944 2.373 3.356 1.00 96.12 95 GLY A O 1
ATOM 754 N N . PHE A 1 96 ? 0.262 2.638 3.643 1.00 97.62 96 PHE A N 1
ATOM 755 C CA . PHE A 1 96 ? 0.108 3.593 4.742 1.00 97.62 96 PHE A CA 1
ATOM 756 C C . PHE A 1 96 ? 0.056 5.039 4.282 1.00 97.62 96 PHE A C 1
ATOM 758 O O . PHE A 1 96 ? -0.523 5.847 4.985 1.00 97.62 96 PHE A O 1
ATOM 765 N N . GLY A 1 97 ? 0.623 5.371 3.123 1.00 96.75 97 GLY A N 1
ATOM 766 C CA . GLY A 1 97 ? 0.536 6.705 2.536 1.00 96.75 97 GLY A CA 1
ATOM 767 C C . GLY A 1 97 ? -0.757 6.877 1.752 1.00 96.75 97 GLY A C 1
ATOM 768 O O . GLY A 1 97 ? -1.774 7.260 2.318 1.00 96.75 97 GLY A O 1
ATOM 769 N N . SER A 1 98 ? -0.740 6.583 0.451 1.00 96.44 98 SER A N 1
ATOM 770 C CA . SER A 1 98 ? -1.838 6.942 -0.458 1.00 96.44 98 SER A CA 1
ATOM 771 C C . SER A 1 98 ? -3.172 6.264 -0.117 1.00 96.44 98 SER A C 1
ATOM 773 O O . SER A 1 98 ? -4.220 6.910 -0.154 1.00 96.44 98 SER A O 1
ATOM 775 N N . ASN A 1 99 ? -3.158 4.990 0.282 1.00 97.44 99 ASN A N 1
ATOM 776 C CA . ASN A 1 99 ? -4.382 4.255 0.597 1.00 97.44 99 ASN A CA 1
ATOM 777 C C . ASN A 1 99 ? -5.063 4.738 1.890 1.00 97.44 99 ASN A C 1
ATOM 779 O O . ASN A 1 99 ? -6.285 4.669 1.971 1.00 97.44 99 ASN A O 1
ATOM 783 N N . LEU A 1 100 ? -4.310 5.256 2.868 1.00 98.00 100 LEU A N 1
ATOM 784 C CA . LEU A 1 100 ? -4.862 5.848 4.099 1.00 98.00 100 LEU A CA 1
ATOM 785 C C . LEU A 1 100 ? -4.859 7.385 4.089 1.00 98.00 100 LEU A C 1
ATOM 787 O O . LEU A 1 100 ? -5.348 7.990 5.036 1.00 98.00 100 LEU A O 1
ATOM 791 N N . ASP A 1 101 ? -4.346 8.010 3.028 1.00 97.75 101 ASP A N 1
ATOM 792 C CA . ASP A 1 101 ? -4.131 9.455 2.873 1.00 97.75 101 ASP A CA 1
ATOM 793 C C . ASP A 1 101 ? -3.213 10.091 3.941 1.00 97.75 101 ASP A C 1
ATOM 795 O O . ASP A 1 101 ? -3.429 11.227 4.363 1.00 97.75 101 ASP A O 1
ATOM 799 N N . ILE A 1 102 ? -2.176 9.371 4.385 1.00 98.06 102 ILE A N 1
ATOM 800 C CA . ILE A 1 102 ? -1.175 9.881 5.339 1.00 98.06 102 ILE A CA 1
ATOM 801 C C . ILE A 1 102 ? -0.001 10.493 4.575 1.00 98.06 102 ILE A C 1
ATOM 803 O O . ILE A 1 102 ? 0.649 9.841 3.760 1.00 98.06 102 ILE A O 1
ATOM 807 N N . THR A 1 103 ? 0.316 11.751 4.871 1.00 97.25 103 THR A N 1
ATOM 808 C CA . THR A 1 103 ? 1.366 12.513 4.170 1.00 97.25 103 THR A CA 1
ATOM 809 C C . THR A 1 103 ? 2.623 12.740 5.003 1.00 97.25 103 THR A C 1
ATOM 811 O O . THR A 1 103 ? 3.545 13.417 4.552 1.00 97.25 103 THR A O 1
ATOM 814 N N . SER A 1 104 ? 2.678 12.216 6.228 1.00 97.75 104 SER A N 1
ATOM 815 C CA . SER A 1 104 ? 3.847 12.330 7.098 1.00 97.75 104 SER A CA 1
ATOM 816 C C . SER A 1 104 ? 4.761 11.110 6.937 1.00 97.75 104 SER A C 1
ATOM 818 O O . SER A 1 104 ? 4.369 9.993 7.290 1.00 97.75 104 SER A O 1
ATOM 820 N N . PRO A 1 105 ? 6.015 11.287 6.477 1.00 96.69 105 PRO A N 1
ATOM 821 C CA . PRO A 1 105 ? 6.980 10.193 6.398 1.00 96.69 105 PRO A CA 1
ATOM 822 C C . PRO A 1 105 ? 7.206 9.495 7.741 1.00 96.69 105 PRO A C 1
ATOM 824 O O . PRO A 1 105 ? 7.289 8.273 7.789 1.00 96.69 105 PRO A O 1
ATOM 827 N N . ALA A 1 106 ? 7.273 10.254 8.841 1.00 97.62 106 ALA A N 1
ATOM 828 C CA . ALA A 1 106 ? 7.485 9.703 10.178 1.00 97.62 106 ALA A CA 1
ATOM 829 C C . ALA A 1 106 ? 6.311 8.815 10.629 1.00 97.62 106 ALA A C 1
ATOM 831 O O . ALA A 1 106 ? 6.523 7.800 11.290 1.00 97.62 106 ALA A O 1
ATOM 832 N N . GLU A 1 107 ? 5.083 9.164 10.239 1.00 98.12 107 GLU A N 1
ATOM 833 C CA . GLU A 1 107 ? 3.884 8.365 10.517 1.00 98.12 107 GLU A CA 1
ATOM 834 C C . GLU A 1 107 ? 3.849 7.090 9.675 1.00 98.12 107 GLU A C 1
ATOM 836 O O . GLU A 1 107 ? 3.568 6.023 10.212 1.00 98.12 107 GLU A O 1
ATOM 841 N N . ILE A 1 108 ? 4.234 7.162 8.398 1.00 97.75 108 ILE A N 1
ATOM 842 C CA . ILE A 1 108 ? 4.377 5.979 7.532 1.00 97.75 108 ILE A CA 1
ATOM 843 C C . ILE A 1 108 ? 5.451 5.028 8.082 1.00 97.75 108 ILE A C 1
ATOM 845 O O . ILE A 1 108 ? 5.234 3.816 8.142 1.00 97.75 108 ILE A O 1
ATOM 849 N N . LEU A 1 109 ? 6.594 5.560 8.536 1.00 97.81 109 LEU A N 1
ATOM 850 C CA . LEU A 1 109 ? 7.623 4.768 9.219 1.00 97.81 109 LEU A CA 1
ATOM 851 C C . LEU A 1 109 ? 7.058 4.109 10.479 1.00 97.81 109 LEU A C 1
ATOM 853 O O . LEU A 1 109 ? 7.260 2.915 10.692 1.00 97.81 109 LEU A O 1
ATOM 857 N N . LYS A 1 110 ? 6.308 4.854 11.298 1.00 97.88 110 LYS A N 1
ATOM 858 C CA . LYS A 1 110 ? 5.675 4.304 12.500 1.00 97.88 110 LYS A CA 1
ATOM 859 C C . LYS A 1 110 ? 4.673 3.195 12.165 1.00 97.88 110 LYS A C 1
ATOM 861 O O . LYS A 1 110 ? 4.734 2.146 12.806 1.00 97.88 110 LYS A O 1
ATOM 866 N N . ALA A 1 111 ? 3.811 3.387 11.166 1.00 97.81 111 ALA A N 1
ATOM 867 C CA . ALA A 1 111 ? 2.848 2.390 10.696 1.00 97.81 111 ALA A CA 1
ATOM 868 C C . ALA A 1 111 ? 3.543 1.096 10.251 1.00 97.81 111 ALA A C 1
ATOM 870 O O . ALA A 1 111 ? 3.182 -0.005 10.674 1.00 97.81 111 ALA A O 1
ATOM 871 N N . ASN A 1 112 ? 4.604 1.225 9.454 1.00 97.62 112 ASN A N 1
ATOM 872 C CA . ASN A 1 112 ? 5.392 0.086 9.005 1.00 97.62 112 ASN A CA 1
ATOM 873 C C . ASN A 1 112 ? 6.110 -0.608 10.168 1.00 97.62 112 ASN A C 1
ATOM 875 O O . ASN A 1 112 ? 6.132 -1.834 10.236 1.00 97.62 112 ASN A O 1
ATOM 879 N N . ALA A 1 113 ? 6.670 0.153 11.111 1.00 97.19 113 ALA A N 1
ATOM 880 C CA . ALA A 1 113 ? 7.336 -0.416 12.275 1.00 97.19 113 ALA A CA 1
ATOM 881 C C . ALA A 1 113 ? 6.382 -1.247 13.141 1.00 97.19 113 ALA A C 1
ATOM 883 O O . ALA A 1 113 ? 6.737 -2.369 13.491 1.00 97.19 113 ALA A O 1
ATOM 884 N N . ILE A 1 114 ? 5.182 -0.742 13.459 1.00 97.12 114 ILE A N 1
ATOM 885 C CA . ILE A 1 114 ? 4.222 -1.504 14.276 1.00 97.12 114 ILE A CA 1
ATOM 886 C C . ILE A 1 114 ? 3.719 -2.750 13.543 1.00 97.12 114 ILE A C 1
ATOM 888 O O . ILE A 1 114 ? 3.609 -3.815 14.139 1.00 97.12 114 ILE A O 1
ATOM 892 N N . THR A 1 115 ? 3.504 -2.642 12.232 1.00 97.38 115 THR A N 1
ATOM 893 C CA . THR A 1 115 ? 3.073 -3.757 11.384 1.00 97.38 115 THR A CA 1
ATOM 894 C C . THR A 1 115 ? 4.116 -4.871 11.400 1.00 97.38 115 THR A C 1
ATOM 896 O O . THR A 1 115 ? 3.778 -6.031 11.630 1.00 97.38 115 THR A O 1
ATOM 899 N N . ASN A 1 116 ? 5.396 -4.512 11.254 1.00 96.31 116 ASN A N 1
ATOM 900 C CA . ASN A 1 116 ? 6.504 -5.459 11.349 1.00 96.31 116 ASN A CA 1
ATOM 901 C C . ASN A 1 116 ? 6.645 -6.044 12.763 1.00 96.31 116 ASN A C 1
ATOM 903 O O . ASN A 1 116 ? 6.868 -7.243 12.901 1.00 96.31 116 ASN A O 1
ATOM 907 N N . GLN A 1 117 ? 6.503 -5.226 13.813 1.00 96.31 117 GLN A N 1
ATOM 908 C CA . GLN A 1 117 ? 6.600 -5.673 15.211 1.00 96.31 117 GLN A CA 1
ATOM 909 C C . GLN A 1 117 ? 5.511 -6.683 15.582 1.00 96.31 117 GLN A C 1
ATOM 911 O O . GLN A 1 117 ? 5.789 -7.631 16.313 1.00 96.31 117 GLN A O 1
ATOM 916 N N . TYR A 1 118 ? 4.299 -6.508 15.057 1.00 97.75 118 TYR A N 1
ATOM 917 C CA . TYR A 1 118 ? 3.194 -7.444 15.257 1.00 97.75 118 TYR A CA 1
ATOM 918 C C . TYR A 1 118 ? 3.202 -8.630 14.284 1.00 97.75 118 TYR A C 1
ATOM 920 O O . TYR A 1 118 ? 2.380 -9.532 14.424 1.00 97.75 118 TYR A O 1
ATOM 928 N N . GLY A 1 119 ? 4.128 -8.666 13.320 1.00 97.12 119 GLY A N 1
ATOM 929 C CA . GLY A 1 119 ? 4.214 -9.746 12.335 1.00 97.12 119 GLY A CA 1
ATOM 930 C C . GLY A 1 119 ? 3.019 -9.787 11.378 1.00 97.12 119 GLY A C 1
ATOM 931 O O . GLY A 1 119 ? 2.608 -10.866 10.953 1.00 97.12 119 GLY A O 1
ATOM 932 N N . LEU A 1 120 ? 2.438 -8.627 11.062 1.00 97.19 120 LEU A N 1
ATOM 933 C CA . LEU A 1 120 ? 1.262 -8.514 10.202 1.00 97.19 120 LEU A CA 1
ATOM 934 C C . LEU A 1 120 ? 1.642 -8.329 8.730 1.00 97.19 120 LEU A C 1
ATOM 936 O O . LEU A 1 120 ? 2.660 -7.725 8.392 1.00 97.19 120 LEU A O 1
ATOM 940 N N . HIS A 1 121 ? 0.771 -8.802 7.837 1.00 95.00 121 HIS A N 1
ATOM 941 C CA . HIS A 1 121 ? 0.885 -8.521 6.410 1.00 95.00 121 HIS A CA 1
ATOM 942 C C . HIS A 1 121 ? 0.530 -7.056 6.128 1.00 95.00 121 HIS A C 1
ATOM 944 O O . HIS A 1 121 ? -0.618 -6.649 6.317 1.00 95.00 121 HIS A O 1
ATOM 950 N N . LEU A 1 122 ? 1.508 -6.284 5.650 1.00 95.31 122 LEU A N 1
ATOM 951 C CA . LEU A 1 122 ? 1.388 -4.841 5.441 1.00 95.31 122 LEU A CA 1
ATOM 952 C C . LEU A 1 122 ? 0.224 -4.453 4.531 1.00 95.31 122 LEU A C 1
ATOM 954 O O . LEU A 1 122 ? -0.609 -3.636 4.922 1.00 95.31 122 LEU A O 1
ATOM 958 N N . ASP A 1 123 ? 0.141 -5.048 3.338 1.00 95.06 123 ASP A N 1
ATOM 959 C CA . ASP A 1 123 ? -0.918 -4.686 2.392 1.00 95.06 123 ASP A CA 1
ATOM 960 C C . ASP A 1 123 ? -2.290 -5.090 2.934 1.00 95.06 123 ASP A C 1
ATOM 962 O O . ASP A 1 123 ? -3.268 -4.372 2.739 1.00 95.06 123 ASP A O 1
ATOM 966 N N . GLY A 1 124 ? -2.348 -6.195 3.682 1.00 96.38 124 GLY A N 1
ATOM 967 C CA . GLY A 1 124 ? -3.571 -6.698 4.302 1.00 96.38 124 GLY A CA 1
ATOM 968 C C . GLY A 1 124 ? -4.095 -5.747 5.371 1.00 96.38 124 GLY A C 1
ATOM 969 O O . GLY A 1 124 ? -5.238 -5.305 5.286 1.00 96.38 124 GLY A O 1
ATOM 970 N N . ILE A 1 125 ? -3.256 -5.371 6.344 1.00 98.00 125 ILE A N 1
ATOM 971 C CA . ILE A 1 125 ? -3.686 -4.476 7.427 1.00 98.00 125 ILE A CA 1
ATOM 972 C C . ILE A 1 125 ? -4.022 -3.072 6.911 1.00 98.00 125 ILE A C 1
ATOM 974 O O . ILE A 1 125 ? -5.007 -2.480 7.347 1.00 98.00 125 ILE A O 1
ATOM 978 N N . ALA A 1 126 ? -3.268 -2.563 5.931 1.00 97.62 126 ALA A N 1
ATOM 979 C CA . ALA A 1 126 ? -3.569 -1.292 5.282 1.00 97.62 126 ALA A CA 1
ATOM 980 C C . ALA A 1 126 ? -4.908 -1.331 4.527 1.00 97.62 126 ALA A C 1
ATOM 982 O O . ALA A 1 126 ? -5.678 -0.374 4.592 1.00 97.62 126 ALA A O 1
ATOM 983 N N . SER A 1 127 ? -5.212 -2.439 3.844 1.00 97.69 127 SER A N 1
ATOM 984 C CA . SER A 1 127 ? -6.488 -2.617 3.140 1.00 97.69 127 SER A CA 1
ATOM 985 C C . SER A 1 127 ? -7.659 -2.726 4.113 1.00 97.69 127 SER A C 1
ATOM 987 O O . SER A 1 127 ? -8.680 -2.079 3.905 1.00 97.69 127 SER A O 1
ATOM 989 N N . VAL A 1 128 ? -7.509 -3.483 5.209 1.00 98.44 128 VAL A N 1
ATOM 990 C CA . VAL A 1 128 ? -8.531 -3.569 6.268 1.00 98.44 128 VAL A CA 1
ATOM 991 C C . VAL A 1 128 ? -8.806 -2.187 6.855 1.00 98.44 128 VAL A C 1
ATOM 993 O O . VAL A 1 128 ? -9.966 -1.808 6.994 1.00 98.44 128 VAL A O 1
ATOM 996 N N . ALA A 1 129 ? -7.762 -1.412 7.157 1.00 98.50 129 ALA A N 1
ATOM 997 C CA . ALA A 1 129 ? -7.923 -0.058 7.673 1.00 98.50 129 ALA A CA 1
ATOM 998 C C . ALA A 1 129 ? -8.624 0.867 6.668 1.00 98.50 129 ALA A C 1
ATOM 1000 O O . ALA A 1 129 ? -9.607 1.506 7.029 1.00 98.50 129 ALA A O 1
ATOM 1001 N N . GLY A 1 130 ? -8.190 0.882 5.402 1.00 98.44 130 GLY A N 1
ATOM 1002 C CA . GLY A 1 130 ? -8.828 1.688 4.357 1.00 98.44 130 GLY A CA 1
ATOM 1003 C C . GLY A 1 130 ? -10.304 1.332 4.165 1.00 98.44 130 GLY A C 1
ATOM 1004 O O . GLY A 1 130 ? -11.157 2.215 4.121 1.00 98.44 130 GLY A O 1
ATOM 1005 N N . TRP A 1 131 ? -10.626 0.039 4.145 1.00 98.62 131 TRP A N 1
ATOM 1006 C CA . TRP A 1 131 ? -12.003 -0.441 4.065 1.00 98.62 131 TRP A CA 1
ATOM 1007 C C . TRP A 1 131 ? -12.855 0.004 5.261 1.00 98.62 131 TRP A C 1
ATOM 1009 O O . TRP A 1 131 ? -14.000 0.422 5.084 1.00 98.62 131 TRP A O 1
ATOM 1019 N N . ILE A 1 132 ? -12.305 -0.036 6.478 1.00 98.56 132 ILE A N 1
ATOM 1020 C CA . ILE A 1 132 ? -13.007 0.423 7.683 1.00 98.56 132 ILE A CA 1
ATOM 1021 C C . ILE A 1 132 ? -13.186 1.937 7.698 1.00 98.56 132 ILE A C 1
ATOM 1023 O O . ILE A 1 132 ? -14.253 2.409 8.085 1.00 98.56 132 ILE A O 1
ATOM 1027 N N . PHE A 1 133 ? -12.196 2.695 7.232 1.00 98.62 133 PHE A N 1
ATOM 1028 C CA . PHE A 1 133 ? -12.293 4.150 7.133 1.00 98.62 133 PHE A CA 1
ATOM 1029 C C . PHE A 1 133 ? -13.386 4.548 6.137 1.00 98.62 133 PHE A C 1
ATOM 1031 O O . PHE A 1 133 ? -14.188 5.430 6.434 1.00 98.62 133 PHE A O 1
ATOM 1038 N N . GLU A 1 134 ? -13.500 3.840 5.010 1.00 98.62 134 GLU A N 1
ATOM 1039 C CA . GLU A 1 134 ? -14.590 4.056 4.060 1.00 98.62 134 GLU A CA 1
ATOM 1040 C C . GLU A 1 134 ? -15.956 3.609 4.611 1.00 98.62 134 GLU A C 1
ATOM 1042 O O . GLU A 1 134 ? -16.954 4.312 4.439 1.00 98.62 134 GLU A O 1
ATOM 1047 N N . CYS A 1 135 ? -16.026 2.473 5.315 1.00 98.62 135 CYS A N 1
ATOM 1048 C CA . CYS A 1 135 ? -17.252 2.054 6.000 1.00 98.62 135 CYS A CA 1
ATOM 1049 C C . CYS A 1 135 ? -17.714 3.108 7.017 1.00 98.62 135 CYS A C 1
ATOM 1051 O O . CYS A 1 135 ? -18.910 3.389 7.105 1.00 98.62 135 CYS A O 1
ATOM 1053 N N . PHE A 1 136 ? -16.781 3.700 7.762 1.00 98.56 136 PHE A N 1
ATOM 1054 C CA . PHE A 1 136 ? -17.061 4.762 8.723 1.00 98.56 136 PHE A CA 1
ATOM 1055 C C . PHE A 1 136 ? -17.533 6.045 8.028 1.00 98.56 136 PHE A C 1
ATOM 1057 O O . PHE A 1 136 ? -18.566 6.601 8.392 1.00 98.56 136 PHE A O 1
ATOM 1064 N N . GLU A 1 137 ? -16.842 6.476 6.967 1.00 98.25 137 GLU A N 1
ATOM 1065 C CA . GLU A 1 137 ? -17.227 7.635 6.148 1.00 98.25 137 GLU A CA 1
ATOM 1066 C C . GLU A 1 137 ? -18.646 7.494 5.570 1.00 98.25 137 GLU A C 1
ATOM 1068 O O . GLU A 1 137 ? -19.395 8.470 5.509 1.00 98.25 137 GLU A O 1
ATOM 1073 N N . LYS A 1 138 ? -19.047 6.273 5.192 1.00 98.19 138 LYS A N 1
ATOM 1074 C CA . LYS A 1 138 ? -20.392 5.967 4.676 1.00 98.19 138 LYS A CA 1
ATOM 1075 C C . LYS A 1 138 ? -21.429 5.643 5.761 1.00 98.19 138 LYS A C 1
ATOM 1077 O O . LYS A 1 138 ? -22.563 5.313 5.419 1.00 98.19 138 LYS A O 1
ATOM 1082 N N . GLY A 1 139 ? -21.071 5.709 7.046 1.00 98.00 139 GLY A N 1
ATOM 1083 C CA . GLY A 1 139 ? -21.978 5.435 8.169 1.00 98.00 139 GLY A CA 1
ATOM 1084 C C . GLY A 1 139 ? -22.400 3.966 8.317 1.00 98.00 139 GLY A C 1
ATOM 1085 O O . GLY A 1 139 ? -23.407 3.669 8.957 1.00 98.00 139 GLY A O 1
ATOM 1086 N N . ILE A 1 140 ? -21.658 3.034 7.714 1.00 98.25 140 ILE A N 1
ATOM 1087 C CA . ILE A 1 140 ? -21.873 1.584 7.848 1.00 98.25 140 ILE A CA 1
ATOM 1088 C C . ILE A 1 140 ? -21.438 1.109 9.244 1.00 98.25 140 ILE A C 1
ATOM 1090 O O . ILE A 1 140 ? -22.102 0.258 9.851 1.00 98.25 140 ILE A O 1
ATOM 1094 N N . ILE A 1 141 ? -20.331 1.678 9.724 1.00 97.50 141 ILE A N 1
ATOM 1095 C CA . ILE A 1 141 ? -19.735 1.477 11.047 1.00 97.50 141 ILE A CA 1
ATOM 1096 C C . ILE A 1 141 ? -19.702 2.835 11.746 1.00 97.50 141 ILE A C 1
ATOM 1098 O O . ILE A 1 141 ? -19.408 3.841 11.100 1.00 97.50 141 ILE A O 1
ATOM 1102 N N . THR A 1 142 ? -19.992 2.872 13.043 1.00 97.75 142 THR A N 1
ATOM 1103 C CA . THR A 1 142 ? -19.989 4.112 13.833 1.00 97.75 142 THR A CA 1
ATOM 1104 C C . THR A 1 142 ? -18.911 4.121 14.917 1.00 97.75 142 THR A C 1
ATOM 1106 O O . THR A 1 142 ? -18.180 3.149 15.119 1.00 97.75 142 THR A O 1
ATOM 1109 N N . GLU A 1 143 ? -18.779 5.250 15.617 1.00 97.50 143 GLU A N 1
ATOM 1110 C CA . GLU A 1 143 ? -17.850 5.372 16.744 1.00 97.50 143 GLU A CA 1
ATOM 1111 C C . GLU A 1 143 ? -18.261 4.451 17.897 1.00 97.50 143 GLU A C 1
ATOM 1113 O O . GLU A 1 143 ? -17.396 3.924 18.586 1.00 97.50 143 GLU A O 1
ATOM 1118 N N . GLU A 1 144 ? -19.556 4.180 18.067 1.00 97.31 144 GLU A N 1
ATOM 1119 C CA . GLU A 1 144 ? -20.060 3.224 19.053 1.00 97.31 144 GLU A CA 1
ATOM 1120 C C . GLU A 1 144 ? -19.629 1.784 18.744 1.00 97.31 144 GLU A C 1
ATOM 1122 O O . GLU A 1 144 ? -19.331 1.031 19.670 1.00 97.31 144 GLU A O 1
ATOM 1127 N N . ASP A 1 145 ? -19.549 1.405 17.463 1.00 95.75 145 ASP A N 1
ATOM 1128 C CA . ASP A 1 145 ? -19.102 0.068 17.051 1.00 95.75 145 ASP A CA 1
ATOM 1129 C C . ASP A 1 145 ? -17.608 -0.154 17.363 1.00 95.75 145 ASP A C 1
ATOM 1131 O O . ASP A 1 145 ? -17.209 -1.234 17.808 1.00 95.75 145 ASP A O 1
ATOM 1135 N N . LEU A 1 146 ? -16.772 0.866 17.122 1.00 96.31 146 LEU A N 1
ATOM 1136 C CA . LEU A 1 146 ? -15.311 0.796 17.284 1.00 96.31 146 LEU A CA 1
ATOM 1137 C C . LEU A 1 146 ? -14.832 1.220 18.684 1.00 96.31 146 LEU A C 1
ATOM 1139 O O . LEU A 1 146 ? -13.765 0.802 19.133 1.00 96.31 146 LEU A O 1
ATOM 1143 N N . GLY A 1 147 ? -15.602 2.054 19.382 1.00 96.88 147 GLY A N 1
ATOM 1144 C CA . GLY A 1 147 ? -15.222 2.734 20.624 1.00 96.88 147 GLY A CA 1
ATOM 1145 C C . GLY A 1 147 ? -14.279 3.931 20.428 1.00 96.88 147 GLY A C 1
ATOM 1146 O O . GLY A 1 147 ? -13.617 4.349 21.385 1.00 96.88 147 GLY A O 1
ATOM 1147 N N . TYR A 1 148 ? -14.125 4.404 19.188 1.00 97.94 148 TYR A N 1
ATOM 1148 C CA . TYR A 1 148 ? -13.355 5.587 18.794 1.00 97.94 148 TYR A CA 1
ATOM 1149 C C . TYR A 1 148 ? -13.624 5.956 17.336 1.00 97.94 148 TYR A C 1
ATOM 1151 O O . TYR A 1 148 ? -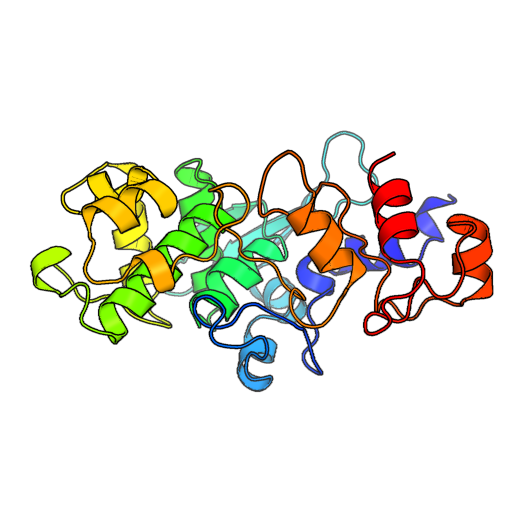14.050 5.132 16.525 1.00 97.94 148 TYR A O 1
ATOM 1159 N N . ARG A 1 149 ? -13.327 7.209 16.998 1.00 97.62 149 ARG A N 1
ATOM 1160 C CA . ARG A 1 149 ? -13.365 7.699 15.626 1.00 97.62 149 ARG A CA 1
ATOM 1161 C C . ARG A 1 149 ? -12.159 7.212 14.819 1.00 97.62 149 ARG A C 1
ATOM 1163 O O . ARG A 1 149 ? -11.031 7.226 15.304 1.00 97.62 149 ARG A O 1
ATOM 1170 N N . VAL A 1 150 ? -12.413 6.851 13.565 1.00 97.81 150 VAL A N 1
ATOM 1171 C CA . VAL A 1 150 ? -11.397 6.528 12.555 1.00 97.81 150 VAL A CA 1
ATOM 1172 C C . VAL A 1 150 ? -11.546 7.440 11.339 1.00 97.81 150 VAL A C 1
ATOM 1174 O O . VAL A 1 150 ? -12.618 8.012 11.118 1.00 97.81 150 VAL A O 1
ATOM 1177 N N . GLY A 1 151 ? -10.490 7.587 10.537 1.00 96.00 151 GLY A N 1
ATOM 1178 C CA . GLY A 1 151 ? -10.581 8.364 9.304 1.00 96.00 151 GLY A CA 1
ATOM 1179 C C . GLY A 1 151 ? -9.281 8.498 8.519 1.00 96.00 151 GLY A C 1
ATOM 1180 O O . GLY A 1 151 ? -8.191 8.184 8.991 1.00 96.00 151 GLY A O 1
ATOM 1181 N N . TRP A 1 152 ? -9.419 8.998 7.293 1.00 98.31 152 TRP A N 1
ATOM 1182 C CA . TRP A 1 152 ? -8.304 9.279 6.391 1.00 98.31 152 TRP A CA 1
ATOM 1183 C C . TRP A 1 152 ? -7.308 10.271 7.002 1.00 98.31 152 TRP A C 1
ATOM 1185 O O . TRP A 1 152 ? -7.706 11.280 7.584 1.00 98.31 152 TRP A O 1
ATOM 1195 N N . GLY A 1 153 ? -6.016 10.001 6.833 1.00 97.88 153 GLY A N 1
ATOM 1196 C CA . GLY A 1 153 ? -4.920 10.818 7.352 1.00 97.88 153 GLY A CA 1
ATOM 1197 C C . GLY A 1 153 ? -4.674 10.684 8.858 1.00 97.88 153 GLY A C 1
ATOM 1198 O O . GLY A 1 153 ? -3.780 11.351 9.370 1.00 97.88 153 GLY A O 1
ATOM 1199 N N . ASP A 1 154 ? -5.423 9.837 9.574 1.00 97.62 154 ASP A N 1
ATOM 1200 C CA . ASP A 1 154 ? -5.289 9.658 11.022 1.00 97.62 154 ASP A CA 1
ATOM 1201 C C . ASP A 1 154 ? -4.488 8.391 11.367 1.00 97.62 154 ASP A C 1
ATOM 1203 O O . ASP A 1 154 ? -5.022 7.279 11.476 1.00 97.62 154 ASP A O 1
ATOM 1207 N N . ILE A 1 155 ? -3.184 8.582 11.580 1.00 97.94 155 ILE A N 1
ATOM 1208 C CA . ILE A 1 155 ? -2.264 7.515 11.983 1.00 97.94 155 ILE A CA 1
ATOM 1209 C C . ILE A 1 155 ? -2.600 6.912 13.352 1.00 97.94 155 ILE A C 1
ATOM 1211 O O . ILE A 1 155 ? -2.383 5.719 13.559 1.00 97.94 155 ILE A O 1
ATOM 1215 N N . ASP A 1 156 ? -3.112 7.700 14.297 1.00 98.06 156 ASP A N 1
ATOM 1216 C CA . ASP A 1 156 ? -3.363 7.225 15.659 1.00 98.06 156 ASP A CA 1
ATOM 1217 C C . ASP A 1 156 ? -4.550 6.267 15.669 1.00 98.06 156 ASP A C 1
ATOM 1219 O O . ASP A 1 156 ? -4.494 5.207 16.302 1.00 98.06 156 ASP A O 1
ATOM 1223 N N . SER A 1 157 ? -5.579 6.586 14.881 1.00 97.88 157 SER A N 1
ATOM 1224 C CA . SER A 1 157 ? -6.702 5.684 14.650 1.00 97.88 157 SER A CA 1
ATOM 1225 C C . SER A 1 157 ? -6.265 4.384 13.958 1.00 97.88 157 SER A C 1
ATOM 1227 O O . SER A 1 157 ? -6.690 3.304 14.372 1.00 97.88 157 SER A O 1
ATOM 1229 N N . PHE A 1 158 ? -5.347 4.451 12.980 1.00 98.50 158 PHE A N 1
ATOM 1230 C CA . PHE A 1 158 ? -4.771 3.266 12.331 1.00 98.50 158 PHE A CA 1
ATOM 1231 C C . PHE A 1 158 ? -3.977 2.392 13.312 1.00 98.50 158 PHE A C 1
ATOM 1233 O O . PHE A 1 158 ? -4.138 1.169 13.319 1.00 98.50 158 PHE A O 1
ATOM 1240 N N . ILE A 1 159 ? -3.122 3.000 14.143 1.00 98.44 159 ILE A N 1
ATOM 1241 C CA . ILE A 1 159 ? -2.321 2.280 15.142 1.00 98.44 159 ILE A CA 1
ATOM 1242 C C . ILE A 1 159 ? -3.251 1.556 16.116 1.00 98.44 159 ILE A C 1
ATOM 1244 O O . ILE A 1 159 ? -3.097 0.353 16.321 1.00 98.44 159 ILE A O 1
ATOM 1248 N N . ARG A 1 160 ? -4.259 2.254 16.653 1.00 98.38 160 ARG A N 1
ATOM 1249 C CA . ARG A 1 160 ? -5.231 1.660 17.579 1.00 98.38 160 ARG A CA 1
ATOM 1250 C C . ARG A 1 160 ? -6.017 0.515 16.936 1.00 98.38 160 ARG A C 1
ATOM 1252 O O . ARG A 1 160 ? -6.133 -0.548 17.542 1.00 98.38 160 ARG A O 1
ATOM 1259 N N . LEU A 1 161 ? -6.483 0.691 15.698 1.00 98.50 161 LEU A N 1
ATOM 1260 C CA . LEU A 1 161 ? -7.174 -0.357 14.938 1.00 98.50 161 LEU A CA 1
ATOM 1261 C C . LEU A 1 161 ? -6.289 -1.584 14.730 1.00 98.50 161 LEU A C 1
ATOM 1263 O O . LEU A 1 161 ? -6.735 -2.716 14.915 1.00 98.50 161 LEU A O 1
ATOM 1267 N N . THR A 1 162 ? -5.018 -1.362 14.402 1.00 98.69 162 THR A N 1
ATOM 1268 C CA . THR A 1 162 ? -4.030 -2.427 14.221 1.00 98.69 162 THR A CA 1
ATOM 1269 C C . THR A 1 162 ? -3.797 -3.204 15.514 1.00 98.69 162 THR A C 1
ATOM 1271 O O . THR A 1 162 ? -3.763 -4.436 15.492 1.00 98.69 162 THR A O 1
ATOM 1274 N N . GLU A 1 163 ? -3.680 -2.523 16.653 1.00 98.50 163 GLU A N 1
ATOM 1275 C CA . GLU A 1 163 ? -3.566 -3.181 17.956 1.00 98.50 163 GLU A CA 1
ATOM 1276 C C . GLU A 1 163 ? -4.826 -3.979 18.306 1.00 98.50 163 GLU A C 1
ATOM 1278 O O . GLU A 1 163 ? -4.728 -5.126 18.741 1.00 98.50 163 GLU A O 1
ATOM 1283 N N . ASP A 1 164 ? -6.016 -3.413 18.090 1.00 98.62 164 ASP A N 1
ATOM 1284 C CA . ASP A 1 164 ? -7.279 -4.106 18.357 1.00 98.62 164 ASP A CA 1
ATOM 1285 C C . ASP A 1 164 ? -7.442 -5.355 17.488 1.00 98.62 164 ASP A C 1
ATOM 1287 O O . ASP A 1 164 ? -7.919 -6.380 17.977 1.00 98.62 164 ASP A O 1
ATOM 1291 N N . ILE A 1 165 ? -6.991 -5.316 16.232 1.00 98.69 165 ILE A N 1
ATOM 1292 C CA . ILE A 1 165 ? -6.922 -6.487 15.348 1.00 98.69 165 ILE A CA 1
ATOM 1293 C C . ILE A 1 165 ? -5.921 -7.514 15.885 1.00 98.69 165 ILE A C 1
ATOM 1295 O O . ILE A 1 165 ? -6.263 -8.686 16.042 1.00 98.69 165 ILE A O 1
ATOM 1299 N N . THR A 1 166 ? -4.706 -7.071 16.214 1.00 98.56 166 THR A N 1
ATOM 1300 C CA . THR A 1 166 ? -3.609 -7.933 16.688 1.00 98.56 166 THR A CA 1
ATOM 1301 C C . THR A 1 166 ? -4.001 -8.689 17.953 1.00 98.56 166 THR A C 1
ATOM 1303 O O . THR A 1 166 ? -3.810 -9.899 18.052 1.00 98.56 166 THR A O 1
ATOM 1306 N N . TYR A 1 167 ? -4.593 -7.981 18.913 1.00 98.50 167 TYR A N 1
ATOM 1307 C CA . TYR A 1 167 ? -5.021 -8.538 20.193 1.00 98.50 167 TYR A CA 1
ATOM 1308 C C . TYR A 1 167 ? -6.463 -9.053 20.176 1.00 98.50 167 TYR A C 1
ATOM 1310 O O . TYR A 1 167 ? -6.964 -9.477 21.217 1.00 98.50 167 TYR A O 1
ATOM 1318 N N . ARG A 1 168 ? -7.138 -9.017 19.017 1.00 98.50 168 ARG A N 1
ATOM 1319 C CA . ARG A 1 168 ? -8.542 -9.420 18.840 1.00 98.50 168 ARG A CA 1
ATOM 1320 C C . ARG A 1 168 ? -9.477 -8.790 19.888 1.00 98.50 168 ARG A C 1
ATOM 1322 O O . ARG A 1 168 ? -10.338 -9.462 20.455 1.00 98.50 168 ARG A O 1
ATOM 1329 N N . ARG A 1 169 ? -9.317 -7.491 20.162 1.00 98.12 169 ARG A N 1
ATOM 1330 C CA . ARG A 1 169 ? -10.125 -6.734 21.135 1.00 98.12 169 ARG A CA 1
ATOM 1331 C C . ARG A 1 169 ? -11.374 -6.166 20.472 1.00 98.12 169 ARG A C 1
ATOM 1333 O O . ARG A 1 169 ? -11.279 -5.519 19.434 1.00 98.12 169 ARG A O 1
ATOM 1340 N N . GLY A 1 170 ? -12.537 -6.374 21.091 1.00 96.44 170 GLY A N 1
ATOM 1341 C CA . GLY A 1 170 ? -13.806 -5.802 20.630 1.00 96.44 170 GLY A CA 1
ATOM 1342 C C . GLY A 1 170 ? -14.057 -6.060 19.141 1.00 96.44 170 GLY A C 1
ATOM 1343 O O . GLY A 1 170 ? -13.983 -7.202 18.678 1.00 96.44 170 GLY A O 1
ATOM 1344 N N . PHE A 1 171 ? -14.301 -4.986 18.386 1.00 97.38 171 PHE A N 1
ATOM 1345 C CA . PHE A 1 171 ? -14.518 -5.046 16.939 1.00 97.38 171 PHE A CA 1
ATOM 1346 C C . PHE A 1 171 ? -13.303 -5.592 16.166 1.00 97.38 171 PHE A C 1
ATOM 1348 O O . PHE A 1 171 ? -13.464 -6.267 15.147 1.00 97.38 171 PHE A O 1
ATOM 1355 N N . GLY A 1 172 ? -12.089 -5.415 16.696 1.00 98.12 172 GLY A N 1
ATOM 1356 C CA . GLY A 1 172 ? -10.855 -5.966 16.138 1.00 98.12 172 GLY A CA 1
ATOM 1357 C C . GLY A 1 172 ? -10.867 -7.491 15.985 1.00 98.12 172 GLY A C 1
ATOM 1358 O O . GLY A 1 172 ? -10.260 -8.008 15.052 1.00 98.12 172 GLY A O 1
ATOM 1359 N N . ASN A 1 173 ? -11.631 -8.231 16.803 1.00 98.56 173 ASN A N 1
ATOM 1360 C CA . ASN A 1 173 ? -11.789 -9.681 16.622 1.00 98.56 173 ASN A CA 1
ATOM 1361 C C . ASN A 1 173 ? -12.519 -10.048 15.318 1.00 98.56 173 ASN A C 1
ATOM 1363 O O . ASN A 1 173 ? -12.230 -11.078 14.713 1.00 98.56 173 ASN A O 1
ATOM 1367 N N . ILE A 1 174 ? -13.475 -9.220 14.884 1.00 98.25 174 ILE A N 1
ATOM 1368 C CA . ILE A 1 174 ? -14.177 -9.414 13.609 1.00 98.25 174 ILE A CA 1
ATOM 1369 C C . ILE A 1 174 ? -13.216 -9.118 12.456 1.00 98.25 174 ILE A C 1
ATOM 1371 O O . ILE A 1 174 ? -13.147 -9.889 11.502 1.00 98.25 174 ILE A O 1
ATOM 1375 N N . LEU A 1 175 ? -12.452 -8.031 12.575 1.00 98.31 175 LEU A N 1
ATOM 1376 C CA . LEU A 1 175 ? -11.516 -7.561 11.553 1.00 98.31 175 LEU A CA 1
ATOM 1377 C C . LEU A 1 175 ? -10.290 -8.461 11.381 1.00 98.31 175 LEU 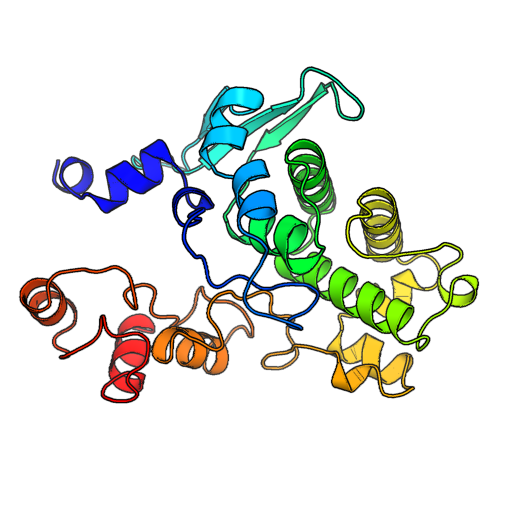A C 1
ATOM 1379 O O . LEU A 1 175 ? -9.785 -8.598 10.270 1.00 98.31 175 LEU A O 1
ATOM 1383 N N . ALA A 1 176 ? -9.862 -9.147 12.442 1.00 98.25 176 ALA A N 1
ATOM 1384 C CA . ALA A 1 176 ? -8.781 -10.131 12.397 1.00 98.25 176 ALA A CA 1
ATOM 1385 C C . ALA A 1 176 ? -9.076 -11.343 11.491 1.00 98.25 176 ALA A C 1
ATOM 1387 O O . ALA A 1 176 ? -8.180 -12.133 11.203 1.00 98.25 176 ALA A O 1
ATOM 1388 N N . GLU A 1 177 ? -10.317 -11.499 11.019 1.0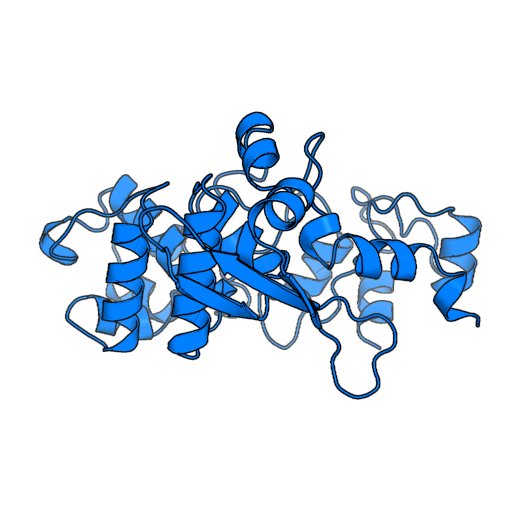0 97.62 177 GLU A N 1
ATOM 1389 C CA . GLU A 1 177 ? -10.700 -12.520 10.042 1.00 97.62 177 GLU A CA 1
ATOM 1390 C C . GLU A 1 177 ? -10.488 -12.100 8.577 1.00 97.62 177 GLU A C 1
ATOM 1392 O O . GLU A 1 177 ? -10.798 -12.880 7.672 1.00 97.62 177 GLU A O 1
ATOM 1397 N N . GLY A 1 178 ? -9.966 -10.896 8.331 1.00 97.25 178 GLY A N 1
ATOM 1398 C CA . GLY A 1 178 ? -9.809 -10.331 6.992 1.00 97.25 178 GLY A CA 1
ATOM 1399 C C . GLY A 1 178 ? -11.131 -9.835 6.404 1.00 97.25 178 GLY A C 1
ATOM 1400 O O . GLY A 1 178 ? -12.227 -10.186 6.862 1.00 97.25 178 GLY A O 1
ATOM 1401 N N . ILE A 1 179 ? -11.043 -9.013 5.360 1.00 98.25 179 ILE A N 1
ATOM 1402 C CA . ILE A 1 179 ? -12.193 -8.279 4.815 1.00 98.25 179 ILE A CA 1
ATOM 1403 C C . ILE A 1 179 ? -13.266 -9.244 4.303 1.00 98.25 179 ILE A C 1
ATOM 1405 O O . ILE A 1 179 ? -14.456 -9.020 4.525 1.00 98.25 179 ILE A O 1
ATOM 1409 N N . GLN A 1 180 ? -12.888 -10.359 3.666 1.00 97.62 180 GLN A N 1
ATOM 1410 C CA . GLN A 1 180 ? -13.867 -11.282 3.080 1.00 97.62 180 GLN A CA 1
ATOM 1411 C C . GLN A 1 180 ? -14.837 -11.871 4.116 1.00 97.62 180 GLN A C 1
ATOM 1413 O O . GLN A 1 180 ? -16.020 -12.064 3.824 1.00 97.62 180 GLN A O 1
ATOM 1418 N N . ARG A 1 181 ? -14.343 -12.197 5.316 1.00 98.31 181 ARG A N 1
ATOM 1419 C CA . ARG A 1 181 ? -15.169 -12.757 6.396 1.00 98.31 181 ARG A CA 1
ATOM 1420 C C . ARG A 1 181 ? -15.784 -11.656 7.252 1.00 98.31 181 ARG A C 1
ATOM 1422 O O . ARG A 1 181 ? -16.943 -11.789 7.643 1.00 98.31 181 ARG A O 1
ATOM 1429 N N . ALA A 1 182 ? -15.039 -10.586 7.520 1.00 98.25 182 ALA A N 1
ATOM 1430 C CA . ALA A 1 182 ? -15.512 -9.451 8.303 1.00 98.25 182 ALA A CA 1
ATOM 1431 C C . ALA A 1 182 ? -16.695 -8.746 7.628 1.00 98.25 182 ALA A C 1
ATOM 1433 O O . ALA A 1 182 ? -17.708 -8.507 8.280 1.00 98.25 182 ALA A O 1
ATOM 1434 N N . SER A 1 183 ? -16.612 -8.492 6.319 1.00 98.25 183 SER A N 1
ATOM 1435 C CA . SER A 1 183 ? -17.665 -7.804 5.559 1.00 98.25 183 SER A CA 1
ATOM 1436 C C . SER A 1 183 ? -19.007 -8.528 5.633 1.00 98.25 183 SER A C 1
ATOM 1438 O O . SER A 1 183 ? -20.008 -7.907 5.960 1.00 98.25 183 SER A O 1
ATOM 1440 N N . LYS A 1 184 ? -19.023 -9.859 5.491 1.00 97.69 184 LYS A N 1
ATOM 1441 C CA . LYS A 1 184 ? -20.242 -10.677 5.643 1.00 97.69 184 LYS A CA 1
ATOM 1442 C C . LYS A 1 184 ? -20.851 -10.617 7.045 1.00 97.69 184 LYS A C 1
ATOM 1444 O O . LYS A 1 184 ? -22.060 -10.758 7.193 1.00 97.69 184 LYS A O 1
ATOM 1449 N N . LYS A 1 185 ? -20.018 -10.475 8.083 1.00 97.44 185 LYS A N 1
ATOM 1450 C CA . LYS A 1 185 ? -20.481 -10.348 9.475 1.00 97.44 185 LYS A CA 1
ATOM 1451 C C . LYS A 1 185 ? -21.035 -8.953 9.755 1.00 97.44 185 LYS A C 1
ATOM 1453 O O . LYS A 1 185 ? -22.029 -8.834 10.460 1.00 97.44 185 LYS A O 1
ATOM 1458 N N . ILE A 1 186 ? -20.386 -7.924 9.216 1.00 97.69 186 ILE A N 1
ATOM 1459 C CA . ILE A 1 186 ? -20.803 -6.524 9.355 1.00 97.69 186 ILE A CA 1
ATOM 1460 C C . ILE A 1 186 ? -22.080 -6.266 8.546 1.00 97.69 186 ILE A C 1
ATOM 1462 O O . ILE A 1 186 ? -22.985 -5.573 9.011 1.00 97.69 186 ILE A O 1
ATOM 1466 N N . GLY A 1 187 ? -22.179 -6.854 7.353 1.00 96.81 187 GLY A N 1
ATOM 1467 C CA . GLY A 1 187 ? -23.299 -6.673 6.445 1.00 96.81 187 GLY A CA 1
ATOM 1468 C C . GLY A 1 187 ? -23.426 -5.219 6.000 1.00 96.81 187 GLY A C 1
ATOM 1469 O O . GLY A 1 187 ? -22.427 -4.541 5.744 1.00 96.81 187 GLY A O 1
ATOM 1470 N N . LYS A 1 188 ? -24.672 -4.734 5.899 1.00 97.25 188 LYS A N 1
ATOM 1471 C CA . LYS A 1 188 ? -25.020 -3.339 5.552 1.00 97.25 188 LYS A CA 1
ATOM 1472 C C . LYS A 1 188 ? -24.402 -2.847 4.226 1.00 97.25 188 LYS A C 1
ATOM 1474 O O . LYS A 1 188 ? -24.254 -1.648 4.011 1.00 97.25 188 LYS A O 1
ATOM 1479 N N . GLY A 1 189 ? -24.057 -3.767 3.322 1.00 97.25 189 GLY A N 1
ATOM 1480 C CA . GLY A 1 189 ? -23.428 -3.455 2.039 1.00 97.25 189 GLY A CA 1
ATOM 1481 C C . GLY A 1 189 ? -21.926 -3.176 2.118 1.00 97.25 189 GLY A C 1
ATOM 1482 O O . GLY A 1 189 ? -21.355 -2.754 1.112 1.00 97.25 189 GLY A O 1
ATOM 1483 N N . SER A 1 190 ? -21.282 -3.425 3.264 1.00 98.12 190 SER A N 1
ATOM 1484 C CA . SER A 1 190 ? -19.831 -3.274 3.448 1.00 98.12 190 SER A CA 1
ATOM 1485 C C . SER A 1 190 ? -19.014 -4.152 2.491 1.00 98.12 190 SER A C 1
ATOM 1487 O O . SER A 1 190 ? -17.900 -3.793 2.112 1.00 98.12 190 SER A O 1
ATOM 1489 N N . GLU A 1 191 ? -19.591 -5.259 2.015 1.00 97.44 191 GLU A N 1
ATOM 1490 C CA . GLU A 1 191 ? -19.013 -6.158 1.015 1.00 97.44 191 GLU A CA 1
ATOM 1491 C C . GLU A 1 191 ? -18.750 -5.456 -0.321 1.00 97.44 191 GLU A C 1
ATOM 1493 O O . GLU A 1 191 ? -17.842 -5.843 -1.048 1.00 97.44 191 GLU A O 1
ATOM 1498 N N . LYS A 1 192 ? -19.516 -4.408 -0.654 1.00 97.25 192 LYS A N 1
ATOM 1499 C CA . LYS A 1 192 ? -19.327 -3.644 -1.898 1.00 97.25 192 LYS A CA 1
ATOM 1500 C C . LYS A 1 192 ? -18.067 -2.780 -1.879 1.00 97.25 192 LYS A C 1
ATOM 1502 O O . LYS A 1 192 ? -17.625 -2.349 -2.936 1.00 97.25 192 LYS A O 1
ATOM 1507 N N . LEU A 1 193 ? -17.526 -2.521 -0.691 1.00 98.00 193 LEU A N 1
ATOM 1508 C CA . LEU A 1 193 ? -16.313 -1.730 -0.478 1.00 98.00 193 LEU A CA 1
ATOM 1509 C C . LEU A 1 193 ? -15.073 -2.627 -0.334 1.00 98.00 193 LEU A C 1
ATOM 1511 O O . LEU A 1 193 ? -13.955 -2.134 -0.207 1.00 98.00 193 LEU A O 1
ATOM 1515 N N . ALA A 1 194 ? -15.269 -3.948 -0.311 1.00 96.94 194 ALA A N 1
ATOM 1516 C CA . ALA A 1 194 ? -14.207 -4.921 -0.137 1.00 96.94 194 ALA A CA 1
ATOM 1517 C C . ALA A 1 194 ? -13.447 -5.134 -1.453 1.00 96.94 194 ALA A C 1
ATOM 1519 O O . ALA A 1 194 ? -13.941 -5.801 -2.365 1.00 96.94 194 ALA A O 1
ATOM 1520 N N . VAL A 1 195 ? -12.221 -4.617 -1.538 1.00 95.81 195 VAL A N 1
ATOM 1521 C CA . VAL A 1 195 ? -11.357 -4.813 -2.709 1.00 95.81 195 VAL A CA 1
ATOM 1522 C C . VAL A 1 195 ? -10.533 -6.085 -2.529 1.00 95.81 195 VAL A C 1
ATOM 1524 O O . VAL A 1 195 ? -9.534 -6.110 -1.808 1.00 95.81 195 VAL A O 1
ATOM 1527 N N . LEU A 1 196 ? -10.994 -7.170 -3.157 1.00 96.31 196 LEU A N 1
ATOM 1528 C CA . LEU A 1 196 ? -10.460 -8.516 -2.954 1.00 96.31 196 LEU A CA 1
ATOM 1529 C C . LEU A 1 196 ? -10.196 -9.240 -4.272 1.00 96.31 196 LEU A C 1
ATOM 1531 O O . LEU A 1 196 ? -11.017 -9.207 -5.187 1.00 96.31 196 LEU A O 1
ATOM 1535 N N . VAL A 1 197 ? -9.110 -10.010 -4.311 1.00 95.75 197 VAL A N 1
ATOM 1536 C CA . VAL A 1 197 ? -8.814 -10.972 -5.379 1.00 95.75 197 VAL A CA 1
ATOM 1537 C C . VAL A 1 197 ? -8.692 -12.353 -4.752 1.00 95.75 197 VAL A C 1
ATOM 1539 O O . VAL A 1 197 ? -7.864 -12.579 -3.873 1.00 95.75 197 VAL A O 1
ATOM 1542 N N . LYS A 1 198 ? -9.561 -13.284 -5.167 1.00 95.31 198 LYS A N 1
ATOM 1543 C CA . LYS A 1 198 ? -9.669 -14.640 -4.586 1.00 95.31 198 LYS A CA 1
ATOM 1544 C C . LYS A 1 198 ? -9.845 -14.649 -3.053 1.00 95.31 198 LYS A C 1
ATOM 1546 O O . LYS A 1 198 ? -9.458 -15.596 -2.382 1.00 95.31 198 LYS A O 1
ATOM 1551 N N . GLY A 1 199 ? -10.455 -13.597 -2.502 1.00 94.19 199 GLY A N 1
ATOM 1552 C CA . GLY A 1 199 ? -10.681 -13.439 -1.062 1.00 94.19 199 GLY A CA 1
ATOM 1553 C C . GLY A 1 199 ? -9.534 -12.795 -0.283 1.00 94.19 199 GLY A C 1
ATOM 1554 O O . GLY A 1 199 ? -9.721 -12.521 0.898 1.00 94.19 199 GLY A O 1
ATOM 1555 N N . MET A 1 200 ? -8.402 -12.514 -0.932 1.00 94.75 200 MET A N 1
ATOM 1556 C CA . MET A 1 200 ? -7.273 -11.797 -0.345 1.00 94.75 200 MET A CA 1
ATOM 1557 C C . MET A 1 200 ? -7.366 -10.303 -0.648 1.00 94.75 200 MET A C 1
ATOM 1559 O O . MET A 1 200 ? -7.728 -9.912 -1.760 1.00 94.75 200 MET A O 1
ATOM 1563 N N . GLU A 1 201 ? -7.027 -9.486 0.342 1.00 94.94 201 GLU A N 1
ATOM 1564 C CA . GLU A 1 201 ? -6.919 -8.036 0.230 1.00 94.94 201 GLU A CA 1
ATOM 1565 C C . GLU A 1 201 ? -5.909 -7.624 -0.846 1.00 94.94 201 GLU A C 1
ATOM 1567 O O . GLU A 1 201 ? -4.848 -8.234 -0.983 1.00 94.94 201 GLU A O 1
ATOM 1572 N N . SER A 1 202 ? -6.239 -6.573 -1.596 1.00 91.81 202 SER A N 1
ATOM 1573 C CA . SER A 1 202 ? -5.352 -5.973 -2.593 1.00 91.81 202 SER A CA 1
ATOM 1574 C C . SER A 1 202 ? -5.061 -4.528 -2.222 1.00 91.81 202 SER A C 1
ATOM 1576 O O . SER A 1 202 ? -5.964 -3.808 -1.809 1.00 91.81 202 SER A O 1
ATOM 1578 N N . ASN A 1 203 ? -3.817 -4.091 -2.427 1.00 90.88 203 ASN A N 1
ATOM 1579 C CA . ASN A 1 203 ? -3.410 -2.687 -2.295 1.00 90.88 203 ASN A CA 1
ATOM 1580 C C . ASN A 1 203 ? -2.546 -2.203 -3.476 1.00 90.88 203 ASN A C 1
ATOM 1582 O O . ASN A 1 203 ? -1.754 -1.270 -3.357 1.00 90.88 203 ASN A O 1
ATOM 1586 N N . GLU A 1 204 ? -2.674 -2.877 -4.621 1.00 91.50 204 GLU A N 1
ATOM 1587 C CA . GLU A 1 204 ? -2.064 -2.602 -5.933 1.00 91.50 204 GLU A CA 1
ATOM 1588 C C . GLU A 1 204 ? -2.655 -1.347 -6.588 1.00 91.50 204 GLU A C 1
ATOM 1590 O O . GLU A 1 204 ? -3.823 -1.315 -6.937 1.00 91.50 204 GLU A O 1
ATOM 1595 N N . GLY A 1 205 ? -1.958 -0.211 -6.657 1.00 89.88 205 GLY A N 1
ATOM 1596 C CA . GLY A 1 205 ? -1.036 0.141 -7.734 1.00 89.88 205 GLY A CA 1
ATOM 1597 C C . GLY A 1 205 ? -1.516 -0.241 -9.131 1.00 89.88 205 GLY A C 1
ATOM 1598 O O . GLY A 1 205 ? -1.581 -1.426 -9.431 1.00 89.88 205 GLY A O 1
ATOM 1599 N N . ARG A 1 206 ? -1.721 0.744 -10.015 1.00 89.88 206 ARG A N 1
ATOM 1600 C CA . ARG A 1 206 ? -1.786 0.548 -11.482 1.00 89.88 206 ARG A CA 1
ATOM 1601 C C . ARG A 1 206 ? -2.913 -0.335 -12.032 1.00 89.88 206 ARG A C 1
ATOM 1603 O O . ARG A 1 206 ? -2.986 -0.518 -13.245 1.00 89.88 206 ARG A O 1
ATOM 1610 N N . MET A 1 207 ? -3.835 -0.797 -11.192 1.00 91.69 207 MET A N 1
ATOM 1611 C CA . MET A 1 207 ? -4.877 -1.758 -11.572 1.00 91.69 207 MET A CA 1
ATOM 1612 C C . MET A 1 207 ? -5.811 -1.264 -12.685 1.00 91.69 207 MET A C 1
ATOM 1614 O O . MET A 1 207 ? -6.281 -2.075 -13.479 1.00 91.69 207 MET A O 1
ATOM 1618 N N . ARG A 1 208 ? -6.072 0.049 -12.793 1.00 91.31 208 ARG A N 1
ATOM 1619 C CA . ARG A 1 208 ? -6.910 0.598 -13.879 1.00 91.31 208 ARG A CA 1
ATOM 1620 C C . ARG A 1 208 ? -6.127 0.980 -15.134 1.00 91.31 208 ARG A C 1
ATOM 1622 O O . ARG A 1 208 ? -6.742 1.128 -16.190 1.00 91.31 208 ARG A O 1
ATOM 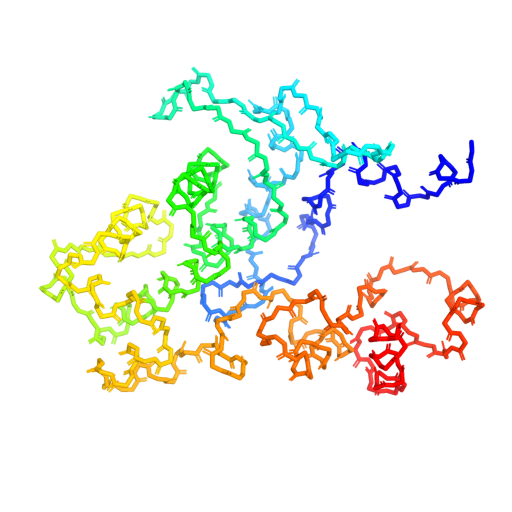1629 N N . SER A 1 209 ? -4.808 1.150 -15.038 1.00 90.25 209 SER A N 1
ATOM 1630 C CA . SER A 1 209 ? -3.979 1.723 -16.112 1.00 90.25 209 SER A CA 1
ATOM 1631 C C . SER A 1 209 ? -3.069 0.725 -16.823 1.00 90.25 209 SER A C 1
ATOM 1633 O O . SER A 1 209 ? -2.737 0.985 -17.969 1.00 90.25 209 SER A O 1
ATOM 1635 N N . HIS A 1 210 ? -2.666 -0.372 -16.174 1.00 93.50 210 HIS A N 1
ATOM 1636 C CA . HIS A 1 210 ? -1.686 -1.330 -16.704 1.00 93.50 210 HIS A CA 1
ATOM 1637 C C . HIS A 1 210 ? -2.342 -2.704 -16.894 1.00 93.50 210 HIS A C 1
ATOM 1639 O O . HIS A 1 210 ? -2.729 -3.349 -15.914 1.00 93.50 210 HIS A O 1
ATOM 1645 N N . ARG A 1 211 ? -2.549 -3.118 -18.151 1.00 94.88 211 ARG A N 1
ATOM 1646 C CA . ARG A 1 211 ? -3.375 -4.288 -18.495 1.00 94.88 211 ARG A CA 1
ATOM 1647 C C . ARG A 1 211 ? -2.726 -5.613 -18.108 1.00 94.88 211 ARG A C 1
ATOM 1649 O O . ARG A 1 211 ? -3.399 -6.419 -17.465 1.00 94.88 211 ARG A O 1
ATOM 1656 N N . ALA A 1 212 ? -1.459 -5.847 -18.450 1.00 95.38 212 ALA A N 1
ATOM 1657 C CA . ALA A 1 212 ? -0.771 -7.080 -18.060 1.00 95.38 212 ALA A CA 1
ATOM 1658 C C . ALA A 1 212 ? -0.493 -7.125 -16.552 1.00 95.38 212 ALA A C 1
ATOM 1660 O O . ALA A 1 212 ? -0.638 -8.180 -15.939 1.00 95.38 212 ALA A O 1
ATOM 1661 N N . TRP A 1 213 ? -0.169 -5.989 -15.929 1.00 95.00 213 TRP A N 1
ATOM 1662 C CA . TRP A 1 213 ? -0.034 -5.886 -14.473 1.00 95.00 213 TRP A CA 1
ATOM 1663 C C . TRP A 1 213 ? -1.314 -6.323 -13.751 1.00 95.00 213 TRP A C 1
ATOM 1665 O O . TRP A 1 213 ? -1.277 -7.209 -12.895 1.00 95.00 213 TRP A O 1
ATOM 1675 N N . ALA A 1 214 ? -2.455 -5.736 -14.127 1.00 94.88 214 ALA A N 1
ATOM 1676 C CA . ALA A 1 214 ? -3.743 -6.076 -13.539 1.00 94.88 214 ALA A CA 1
ATOM 1677 C C . ALA A 1 214 ? -4.113 -7.539 -13.812 1.00 94.88 214 ALA A C 1
ATOM 1679 O O . ALA A 1 214 ? -4.546 -8.235 -12.896 1.00 94.88 214 ALA A O 1
ATOM 1680 N N . LEU A 1 215 ? -3.906 -8.024 -15.042 1.00 95.56 215 LEU A N 1
ATOM 1681 C CA . LEU A 1 215 ? -4.179 -9.415 -15.397 1.00 95.56 215 LEU A CA 1
ATOM 1682 C C . LEU A 1 215 ? -3.357 -10.386 -14.541 1.00 95.56 215 LEU A C 1
ATOM 1684 O O . LEU A 1 215 ? -3.949 -11.294 -13.966 1.00 95.56 215 LEU A O 1
ATOM 1688 N N . GLY A 1 216 ? -2.050 -10.155 -14.388 1.00 95.50 216 GLY A N 1
ATOM 1689 C CA . GLY A 1 216 ? -1.175 -10.997 -13.568 1.00 95.50 216 GLY A CA 1
ATOM 1690 C C . GLY A 1 216 ? -1.616 -11.067 -12.105 1.00 95.50 216 GLY A C 1
ATOM 1691 O O . GLY A 1 216 ? -1.692 -12.146 -11.525 1.00 95.50 216 GLY A O 1
ATOM 1692 N N . ILE A 1 217 ? -2.033 -9.942 -11.515 1.00 95.12 217 ILE A N 1
ATOM 1693 C CA . ILE A 1 217 ? -2.593 -9.935 -10.150 1.00 95.12 217 ILE A CA 1
ATOM 1694 C C . ILE A 1 217 ? -3.909 -10.720 -10.085 1.00 95.12 217 ILE A C 1
ATOM 1696 O O . ILE A 1 217 ? -4.150 -11.469 -9.138 1.00 95.12 217 ILE A O 1
ATOM 1700 N N . MET A 1 218 ? -4.774 -10.582 -11.092 1.00 94.94 218 MET A N 1
ATOM 1701 C CA . MET A 1 218 ? -6.046 -11.305 -11.130 1.00 94.94 218 MET A CA 1
ATOM 1702 C C . MET A 1 218 ? -5.861 -12.816 -11.341 1.00 94.94 218 MET A C 1
ATOM 1704 O O . MET A 1 218 ? -6.658 -13.599 -10.809 1.00 94.94 218 MET A O 1
ATOM 1708 N N . THR A 1 219 ? -4.823 -13.253 -12.063 1.00 94.50 219 THR A N 1
ATOM 1709 C CA . THR A 1 219 ? -4.519 -14.676 -12.299 1.00 94.50 219 THR A CA 1
ATOM 1710 C C . THR A 1 219 ? -3.675 -15.303 -11.193 1.00 94.50 219 THR A C 1
ATOM 1712 O O . THR A 1 219 ? -3.905 -16.476 -10.902 1.00 94.50 219 THR A O 1
ATOM 1715 N N . SER A 1 220 ? -2.858 -14.522 -10.476 1.00 93.38 220 SER A N 1
ATOM 1716 C CA . SER A 1 220 ? -2.003 -14.931 -9.346 1.00 93.38 220 SER A CA 1
ATOM 1717 C C . SER A 1 220 ? -2.609 -16.027 -8.472 1.00 93.38 220 SER A C 1
ATOM 1719 O O . SER A 1 220 ? -3.739 -15.908 -7.976 1.00 93.38 220 SER A O 1
ATOM 1721 N N . LEU A 1 221 ? -1.852 -17.099 -8.237 1.00 90.81 221 LEU A N 1
ATOM 1722 C CA . LEU A 1 221 ? -2.325 -18.247 -7.457 1.00 90.81 221 LEU A CA 1
ATOM 1723 C C . LEU A 1 221 ? -2.499 -17.903 -5.974 1.00 90.81 221 LEU A C 1
ATOM 1725 O O . LEU A 1 221 ? -3.263 -18.558 -5.265 1.00 90.81 221 LEU A O 1
ATOM 1729 N N . ARG A 1 222 ? -1.794 -16.868 -5.510 1.00 89.69 222 ARG A N 1
ATOM 1730 C CA . ARG A 1 222 ? -1.743 -16.458 -4.103 1.00 89.69 222 ARG A CA 1
ATOM 1731 C C . ARG A 1 222 ? -2.825 -15.444 -3.722 1.00 89.69 222 ARG A C 1
ATOM 1733 O O . ARG A 1 222 ? -3.122 -15.332 -2.540 1.00 89.69 222 ARG A O 1
ATOM 1740 N N . GLY A 1 223 ? -3.432 -14.748 -4.688 1.00 91.06 223 GLY A N 1
ATOM 1741 C CA . GLY A 1 223 ? -4.436 -13.703 -4.444 1.00 91.06 223 GLY A CA 1
ATOM 1742 C C . GLY A 1 223 ? -3.966 -12.315 -4.887 1.00 91.06 223 GLY A C 1
ATOM 1743 O O . GLY A 1 223 ? -3.185 -12.204 -5.826 1.00 91.06 223 GLY A O 1
ATOM 1744 N N . GLY A 1 224 ? -4.455 -11.260 -4.229 1.00 87.56 224 GLY A N 1
ATOM 1745 C CA . GLY A 1 224 ? -4.343 -9.851 -4.650 1.00 87.56 224 GLY A CA 1
ATOM 1746 C C . GLY A 1 224 ? -2.965 -9.188 -4.552 1.00 87.56 224 GLY A C 1
ATOM 1747 O O . GLY A 1 224 ? -2.895 -8.018 -4.195 1.00 87.56 224 GLY A O 1
ATOM 1748 N N . GLY A 1 225 ? -1.881 -9.909 -4.847 1.00 87.94 225 GLY A N 1
ATOM 1749 C CA . GLY A 1 225 ? -0.511 -9.389 -4.816 1.00 87.94 225 GLY A CA 1
ATOM 1750 C C . GLY A 1 225 ? 0.213 -9.522 -6.156 1.00 87.94 225 GLY A C 1
ATOM 1751 O O . GLY A 1 225 ? -0.040 -10.448 -6.923 1.00 87.94 225 GLY A O 1
ATOM 1752 N N . HIS A 1 226 ? 1.161 -8.616 -6.408 1.00 92.00 226 HIS A N 1
ATOM 1753 C CA . HIS A 1 226 ? 1.891 -8.504 -7.681 1.00 92.00 226 HIS A CA 1
ATOM 1754 C C . HIS A 1 226 ? 3.123 -9.417 -7.834 1.00 92.00 226 HIS A C 1
ATOM 1756 O O . HIS A 1 226 ? 3.823 -9.355 -8.838 1.00 92.00 226 HIS A O 1
ATOM 1762 N N . LEU A 1 227 ? 3.438 -10.258 -6.848 1.00 86.56 227 LEU A N 1
ATOM 1763 C CA . LEU A 1 227 ? 4.657 -11.087 -6.861 1.00 86.56 227 LEU A CA 1
ATOM 1764 C C . LEU A 1 227 ? 4.500 -12.415 -7.630 1.00 86.56 227 LEU A C 1
ATOM 1766 O O . LEU A 1 227 ? 5.299 -13.332 -7.428 1.00 86.56 227 LEU A O 1
ATOM 1770 N N . ASP A 1 228 ? 3.449 -12.540 -8.441 1.00 84.44 228 ASP A N 1
ATOM 1771 C CA . ASP A 1 228 ? 3.115 -13.714 -9.254 1.00 84.44 228 ASP A CA 1
ATOM 1772 C C . ASP A 1 228 ? 2.504 -13.221 -10.576 1.00 84.44 228 ASP A C 1
ATOM 1774 O O . ASP A 1 228 ? 1.404 -12.674 -10.574 1.00 84.44 228 ASP A O 1
ATOM 1778 N N . GLY A 1 229 ? 3.242 -13.306 -11.685 1.00 87.31 229 GLY A N 1
ATOM 1779 C CA . GLY A 1 229 ? 2.744 -12.967 -13.028 1.00 87.31 229 GLY A CA 1
ATOM 1780 C C . GLY A 1 229 ? 2.543 -11.479 -13.364 1.00 87.31 229 GLY A C 1
ATOM 1781 O O . GLY A 1 229 ? 2.367 -11.148 -14.536 1.00 87.31 229 GLY A O 1
ATOM 1782 N N . ALA A 1 230 ? 2.584 -10.551 -12.398 1.00 89.88 230 ALA A N 1
ATOM 1783 C CA . ALA A 1 230 ? 2.377 -9.127 -12.683 1.00 89.88 230 ALA A CA 1
ATOM 1784 C C . ALA A 1 230 ? 3.551 -8.525 -13.476 1.00 89.88 230 ALA A C 1
ATOM 1786 O O . ALA A 1 230 ? 4.688 -8.446 -13.003 1.00 89.88 230 ALA A O 1
ATOM 1787 N N . ALA A 1 231 ? 3.262 -8.063 -14.692 1.00 90.94 231 ALA A N 1
ATOM 1788 C CA . ALA A 1 231 ? 4.267 -7.551 -15.611 1.00 90.94 231 ALA A CA 1
ATOM 1789 C C . ALA A 1 231 ? 4.701 -6.121 -15.249 1.00 90.94 231 ALA A C 1
ATOM 1791 O O . ALA A 1 231 ? 4.040 -5.143 -15.589 1.00 90.94 231 ALA A O 1
ATOM 1792 N N . SER A 1 232 ? 5.850 -5.978 -14.585 1.00 86.62 232 SER A N 1
ATOM 1793 C CA . SER A 1 232 ? 6.376 -4.662 -14.194 1.00 86.62 232 SER A CA 1
ATOM 1794 C C . SER A 1 232 ? 6.986 -3.857 -15.345 1.00 86.62 232 SER A C 1
ATOM 1796 O O . SER A 1 232 ? 7.389 -2.723 -15.119 1.00 86.62 232 SER A O 1
ATOM 1798 N N . VAL A 1 233 ? 7.130 -4.447 -16.538 1.00 88.44 233 VAL A N 1
ATOM 1799 C CA . VAL A 1 233 ? 7.741 -3.803 -17.716 1.00 88.44 233 VAL A CA 1
ATOM 1800 C C . VAL A 1 233 ? 6.830 -2.744 -18.347 1.00 88.44 233 VAL A C 1
ATOM 1802 O O . VAL A 1 233 ? 7.325 -1.806 -18.973 1.00 88.44 233 VAL A O 1
ATOM 1805 N N . GLU A 1 234 ? 5.514 -2.863 -18.150 1.00 90.12 234 GLU A N 1
ATOM 1806 C CA . GLU A 1 234 ? 4.533 -1.908 -18.661 1.00 90.12 234 GLU A CA 1
ATOM 1807 C C . GLU A 1 234 ? 4.785 -0.501 -18.093 1.00 90.12 234 GLU A C 1
ATOM 1809 O O . GLU A 1 234 ? 4.882 -0.295 -16.878 1.00 90.12 234 GLU A O 1
ATOM 1814 N N . GLY A 1 235 ? 4.883 0.488 -18.982 1.00 83.44 235 GLY A N 1
ATOM 1815 C CA . GLY A 1 235 ? 5.091 1.885 -18.615 1.00 83.44 235 GLY A CA 1
ATOM 1816 C C . GLY A 1 235 ? 6.495 2.202 -18.088 1.00 83.44 235 GLY A C 1
ATOM 1817 O O . GLY A 1 235 ? 6.693 3.268 -17.502 1.00 83.44 235 GLY A O 1
ATOM 1818 N N . CYS A 1 236 ? 7.477 1.309 -18.267 1.00 82.69 236 CYS A N 1
ATOM 1819 C CA . CYS A 1 236 ? 8.870 1.584 -17.905 1.00 82.69 236 CYS A CA 1
ATOM 1820 C C . CYS A 1 236 ? 9.629 2.417 -18.946 1.00 82.69 236 CYS A C 1
ATOM 1822 O O . CYS A 1 236 ? 10.684 2.958 -18.614 1.00 82.69 236 CYS A O 1
ATOM 1824 N N . GLY A 1 237 ? 9.127 2.533 -20.181 1.00 84.12 237 GLY A N 1
ATOM 1825 C CA . GLY A 1 237 ? 9.797 3.322 -21.222 1.00 84.12 237 GLY A CA 1
ATOM 1826 C C . GLY A 1 237 ? 11.085 2.678 -21.755 1.00 84.12 237 GLY A C 1
ATOM 1827 O O . GLY A 1 237 ? 11.971 3.390 -22.218 1.00 84.12 237 GLY A O 1
ATOM 1828 N N . PHE A 1 238 ? 11.210 1.350 -21.662 1.00 85.69 238 PHE A N 1
ATOM 1829 C CA . PHE A 1 238 ? 12.278 0.610 -22.331 1.00 85.69 238 PHE A CA 1
ATOM 1830 C C . PHE A 1 238 ? 12.095 0.602 -23.850 1.00 85.69 238 PHE A C 1
ATOM 1832 O O . PHE A 1 238 ? 10.981 0.681 -24.357 1.00 85.69 238 PHE A O 1
ATOM 1839 N N . ASP A 1 239 ? 13.210 0.506 -24.561 1.00 87.69 239 ASP A N 1
ATOM 1840 C CA . ASP A 1 239 ? 13.217 0.401 -26.013 1.00 87.69 239 ASP A CA 1
ATOM 1841 C C . ASP A 1 239 ? 12.548 -0.903 -26.492 1.00 87.69 239 ASP A C 1
ATOM 1843 O O . ASP A 1 239 ? 12.743 -1.965 -25.891 1.00 87.69 239 ASP A O 1
ATOM 1847 N N . ASP A 1 240 ? 11.768 -0.819 -27.572 1.00 88.38 240 ASP A N 1
ATOM 1848 C CA . ASP A 1 240 ? 10.994 -1.949 -28.091 1.00 88.38 240 ASP A CA 1
ATOM 1849 C C . ASP A 1 240 ? 11.888 -3.067 -28.639 1.00 88.38 240 ASP A C 1
ATOM 1851 O O . ASP A 1 240 ? 11.558 -4.240 -28.475 1.00 88.38 240 ASP A O 1
ATOM 1855 N N . GLU A 1 241 ? 13.037 -2.748 -29.247 1.00 90.31 241 GLU A N 1
ATOM 1856 C CA . GLU A 1 241 ? 13.986 -3.757 -29.733 1.00 90.31 241 GLU A CA 1
ATOM 1857 C C . GLU A 1 241 ? 14.550 -4.556 -28.555 1.00 90.31 241 GLU A C 1
ATOM 1859 O O . GLU A 1 241 ? 14.567 -5.791 -28.577 1.00 90.31 241 GLU A O 1
ATOM 1864 N N . LEU A 1 242 ? 14.924 -3.858 -27.477 1.00 88.50 242 LEU A N 1
ATOM 1865 C CA . LEU A 1 242 ? 15.354 -4.499 -26.237 1.00 88.50 242 LEU A CA 1
ATOM 1866 C C . LEU A 1 242 ? 14.243 -5.376 -25.648 1.00 88.50 242 LEU A C 1
ATOM 1868 O O . LEU A 1 242 ? 14.494 -6.539 -25.327 1.00 88.50 242 LEU A O 1
ATOM 1872 N N . CYS A 1 243 ? 13.028 -4.848 -25.513 1.00 90.88 243 CYS A N 1
ATOM 1873 C CA . CYS A 1 243 ? 11.885 -5.601 -25.007 1.00 90.88 243 CYS A CA 1
ATOM 1874 C C . CYS A 1 243 ? 11.630 -6.865 -25.842 1.00 90.88 243 CYS A C 1
ATOM 1876 O O . CYS A 1 243 ? 11.577 -7.965 -25.292 1.00 90.88 243 CYS A O 1
ATOM 1878 N N . ASN A 1 244 ? 11.585 -6.747 -27.166 1.00 92.31 244 ASN A N 1
ATOM 1879 C CA . ASN A 1 244 ? 11.392 -7.885 -28.061 1.00 92.31 244 ASN A CA 1
ATOM 1880 C C . ASN A 1 244 ? 12.520 -8.915 -27.930 1.00 92.31 244 ASN A C 1
ATOM 1882 O O . ASN A 1 244 ? 12.251 -10.112 -27.932 1.00 92.31 244 ASN A O 1
ATOM 1886 N N . SER A 1 245 ? 13.771 -8.476 -27.754 1.00 92.88 245 SER A N 1
ATOM 1887 C CA . SER A 1 245 ? 14.914 -9.384 -27.577 1.00 92.88 245 SER A CA 1
ATOM 1888 C C . SER A 1 245 ? 14.859 -10.200 -26.277 1.00 92.88 245 SER A C 1
ATOM 1890 O O . SER A 1 245 ? 15.390 -11.309 -26.227 1.00 92.88 245 SER A O 1
ATOM 1892 N N . VAL A 1 246 ? 14.223 -9.662 -25.229 1.00 91.44 246 VAL A N 1
ATOM 1893 C CA . VAL A 1 246 ? 14.128 -10.295 -23.904 1.00 91.44 246 VAL A CA 1
ATOM 1894 C C . VAL A 1 246 ? 12.881 -11.164 -23.797 1.00 91.44 246 VAL A C 1
ATOM 1896 O O . VAL A 1 246 ? 12.968 -12.320 -23.386 1.00 91.44 246 VAL A O 1
ATOM 1899 N N . TYR A 1 247 ? 11.725 -10.602 -24.145 1.00 93.19 247 TYR A N 1
ATOM 1900 C CA . TYR A 1 247 ? 10.434 -11.258 -23.954 1.00 93.19 247 TYR A CA 1
ATOM 1901 C C . TYR A 1 247 ? 10.035 -12.111 -25.162 1.00 93.19 247 TYR A C 1
ATOM 1903 O O . TYR A 1 247 ? 9.291 -13.072 -25.002 1.00 93.19 247 TYR A O 1
ATOM 1911 N N . GLY A 1 248 ? 10.526 -11.786 -26.365 1.00 94.75 248 GLY A N 1
ATOM 1912 C CA . GLY A 1 248 ? 10.055 -12.387 -27.617 1.00 94.75 248 GLY A CA 1
ATOM 1913 C C . GLY A 1 248 ? 8.637 -11.955 -28.003 1.00 94.75 248 GLY A C 1
ATOM 1914 O O . GLY A 1 248 ? 8.040 -12.566 -28.883 1.00 94.75 248 GLY A O 1
ATOM 1915 N N . ILE A 1 249 ? 8.102 -10.925 -27.340 1.00 93.94 249 ILE A N 1
ATOM 1916 C CA . ILE A 1 249 ? 6.711 -10.478 -27.438 1.00 93.94 249 ILE A CA 1
ATOM 1917 C C . ILE A 1 249 ? 6.706 -8.997 -27.841 1.00 93.94 249 ILE A C 1
ATOM 1919 O O . ILE A 1 249 ? 7.355 -8.202 -27.155 1.00 93.94 249 ILE A O 1
ATOM 1923 N N . PRO A 1 250 ? 5.982 -8.612 -28.906 1.00 92.19 250 PRO A N 1
ATOM 1924 C CA . PRO A 1 250 ? 5.860 -7.221 -29.324 1.00 92.19 250 PRO A CA 1
ATOM 1925 C C . PRO A 1 250 ? 5.034 -6.379 -28.342 1.00 92.19 250 PRO A C 1
ATOM 1927 O O . PRO A 1 250 ? 4.144 -6.878 -27.659 1.00 92.19 250 PRO A O 1
ATOM 1930 N N . ASN A 1 251 ? 5.315 -5.073 -28.306 1.00 88.50 251 ASN A N 1
ATOM 1931 C CA . ASN A 1 251 ? 4.526 -4.053 -27.600 1.00 88.50 251 ASN A CA 1
ATOM 1932 C C . ASN A 1 251 ? 4.248 -4.329 -26.102 1.00 88.50 251 ASN A C 1
ATOM 1934 O O . ASN A 1 251 ? 3.175 -4.042 -25.559 1.00 88.50 251 ASN A O 1
ATOM 1938 N N . VAL A 1 252 ? 5.224 -4.887 -25.384 1.00 92.62 252 VAL A N 1
ATOM 1939 C CA . VAL A 1 252 ? 5.079 -5.178 -23.943 1.00 92.62 252 VAL A CA 1
ATOM 1940 C C . VAL A 1 252 ? 5.121 -3.928 -23.055 1.00 92.62 252 VAL A C 1
ATOM 1942 O O . VAL A 1 252 ? 4.748 -4.002 -21.888 1.00 92.62 252 VAL A O 1
ATOM 1945 N N . ASN A 1 253 ? 5.568 -2.783 -23.580 1.00 90.12 253 ASN A N 1
ATOM 1946 C CA . ASN A 1 253 ? 5.755 -1.556 -22.804 1.00 90.12 253 ASN A CA 1
ATOM 1947 C C . ASN A 1 253 ? 4.495 -0.672 -22.750 1.00 90.12 253 ASN A C 1
ATOM 1949 O O . ASN A 1 253 ? 4.253 -0.040 -21.721 1.00 90.12 253 ASN A O 1
ATOM 1953 N N . ASP A 1 254 ? 3.661 -0.644 -23.798 1.00 91.19 254 ASP A N 1
ATOM 1954 C CA . ASP A 1 254 ? 2.405 0.115 -23.766 1.00 91.19 254 ASP A CA 1
ATOM 1955 C C . ASP A 1 254 ? 1.443 -0.489 -22.738 1.00 91.19 254 ASP A C 1
ATOM 1957 O O . ASP A 1 254 ? 0.850 -1.544 -22.954 1.00 91.19 254 ASP A O 1
ATOM 1961 N N . ALA A 1 255 ? 1.282 0.192 -21.607 1.00 90.81 255 ALA A N 1
ATOM 1962 C CA . ALA A 1 255 ? 0.446 -0.256 -20.501 1.00 90.81 255 ALA A CA 1
ATOM 1963 C C . ALA A 1 255 ? -1.060 -0.262 -20.827 1.00 90.81 255 ALA A C 1
ATOM 1965 O O . ALA A 1 255 ? -1.836 -0.906 -20.118 1.00 90.81 255 ALA A O 1
ATOM 1966 N N . THR A 1 256 ? -1.482 0.486 -21.852 1.00 89.81 256 THR A N 1
ATOM 1967 C CA . THR A 1 256 ? -2.898 0.730 -22.164 1.00 89.81 256 THR A CA 1
ATOM 1968 C C . THR A 1 256 ? -3.472 -0.241 -23.189 1.00 89.81 256 THR A C 1
ATOM 1970 O O . THR A 1 256 ? -4.692 -0.444 -23.211 1.00 89.81 256 THR A O 1
ATOM 1973 N N . ASP A 1 257 ? -2.600 -0.861 -23.981 1.00 91.62 257 ASP A N 1
ATOM 1974 C CA . ASP A 1 257 ? -2.951 -1.852 -24.992 1.00 91.62 257 ASP A CA 1
ATOM 1975 C C . ASP A 1 257 ? -3.428 -3.176 -24.363 1.00 91.62 257 ASP A C 1
ATOM 1977 O O . ASP A 1 257 ? -3.048 -3.542 -23.250 1.00 91.62 257 ASP A O 1
ATOM 1981 N N . TYR A 1 258 ? -4.274 -3.909 -25.081 1.00 92.44 258 TYR A N 1
ATOM 1982 C CA . TYR A 1 258 ? -4.770 -5.233 -24.711 1.00 92.44 258 TYR A CA 1
ATOM 1983 C C . TYR A 1 258 ? -4.078 -6.368 -25.474 1.00 92.44 258 TYR A C 1
ATOM 1985 O O . TYR A 1 258 ? -4.162 -7.520 -25.036 1.00 92.44 258 TYR A O 1
ATOM 1993 N N . GLU A 1 259 ? -3.390 -6.082 -26.581 1.00 94.38 259 GLU A N 1
ATOM 1994 C CA . GLU A 1 259 ? -2.694 -7.114 -27.345 1.00 94.38 259 GLU A CA 1
ATOM 1995 C C . GLU A 1 259 ? -1.490 -7.679 -26.573 1.00 94.38 259 GLU A C 1
ATOM 1997 O O . GLU A 1 259 ? -0.813 -6.986 -25.812 1.00 94.38 259 GLU A O 1
ATOM 2002 N N . HIS A 1 260 ? -1.262 -8.988 -26.723 1.00 93.94 260 HIS A N 1
ATOM 2003 C CA . HIS A 1 260 ? -0.140 -9.740 -26.140 1.00 93.94 260 HIS A CA 1
ATOM 2004 C C . HIS A 1 260 ? 0.007 -9.726 -24.603 1.00 93.94 260 HIS A C 1
ATOM 2006 O O . HIS A 1 260 ? 0.914 -10.357 -24.057 1.00 93.94 260 HIS A O 1
ATOM 2012 N N . LYS A 1 261 ? -0.914 -9.103 -23.858 1.00 94.75 261 LYS A N 1
ATOM 2013 C CA . LYS A 1 261 ? -0.817 -8.988 -22.390 1.00 94.75 261 LYS A CA 1
ATOM 2014 C C . LYS A 1 261 ? -0.907 -10.329 -21.669 1.00 94.75 261 LYS A C 1
ATOM 2016 O O . LYS A 1 261 ? -0.180 -10.554 -20.708 1.00 94.75 261 LYS A O 1
ATOM 2021 N N . ALA A 1 262 ? -1.749 -11.240 -22.153 1.00 95.00 262 ALA A N 1
ATOM 2022 C CA . ALA A 1 262 ? -1.830 -12.595 -21.607 1.00 95.00 262 ALA A CA 1
ATOM 2023 C C . ALA A 1 262 ? -0.542 -13.395 -21.854 1.00 95.00 262 ALA A C 1
ATOM 2025 O O . ALA A 1 262 ? -0.082 -14.105 -20.966 1.00 95.00 262 ALA A O 1
ATOM 2026 N N . GLU A 1 263 ? 0.061 -13.248 -23.036 1.00 95.50 263 GLU A N 1
ATOM 2027 C CA . GLU A 1 263 ? 1.337 -13.886 -23.370 1.00 95.50 263 GLU A CA 1
ATOM 2028 C C . GLU A 1 263 ? 2.457 -13.383 -22.451 1.00 95.50 263 GLU A C 1
ATOM 2030 O O . GLU A 1 263 ? 3.229 -14.182 -21.923 1.00 95.50 263 GLU A O 1
ATOM 2035 N N . LEU A 1 264 ? 2.476 -12.074 -22.176 1.00 95.31 264 LEU A N 1
ATOM 2036 C CA . LEU A 1 264 ? 3.412 -11.459 -21.241 1.00 95.31 264 LEU A CA 1
ATOM 2037 C C . LEU A 1 264 ? 3.214 -11.957 -19.802 1.00 95.31 264 LEU A C 1
ATOM 2039 O O . LEU A 1 264 ? 4.196 -12.266 -19.134 1.00 95.31 264 LEU A O 1
ATOM 2043 N N . VAL A 1 265 ? 1.973 -12.083 -19.323 1.00 95.50 265 VAL A N 1
ATOM 2044 C CA . VAL A 1 265 ? 1.697 -12.654 -17.991 1.00 95.50 265 VAL A CA 1
ATOM 2045 C C . VAL A 1 265 ? 2.181 -14.103 -17.910 1.00 95.50 265 VAL A C 1
ATOM 2047 O O . VAL A 1 265 ? 2.898 -14.449 -16.978 1.00 95.50 265 VAL A O 1
ATOM 2050 N N . VAL A 1 266 ? 1.893 -14.930 -18.921 1.00 94.50 266 VAL A N 1
ATOM 2051 C CA . VAL A 1 266 ? 2.385 -16.319 -18.983 1.00 94.50 266 VAL A CA 1
ATOM 2052 C C . VAL A 1 266 ? 3.913 -16.377 -19.020 1.00 94.50 266 VAL A C 1
ATOM 2054 O O . VAL A 1 266 ? 4.503 -17.300 -18.465 1.00 94.50 266 VAL A O 1
ATOM 2057 N N . TRP A 1 267 ? 4.570 -15.415 -19.673 1.00 94.56 267 TRP A N 1
ATOM 2058 C CA . TRP A 1 267 ? 6.027 -15.303 -19.650 1.00 94.56 267 TRP A CA 1
ATOM 2059 C C . TRP A 1 267 ? 6.539 -14.987 -18.240 1.00 94.56 267 TRP A C 1
ATOM 2061 O O . TRP A 1 267 ? 7.497 -15.609 -17.800 1.00 94.56 267 TRP A O 1
ATOM 2071 N N . MET A 1 268 ? 5.882 -14.072 -17.518 1.00 92.88 268 MET A N 1
ATOM 2072 C CA . MET A 1 268 ? 6.255 -13.676 -16.150 1.00 92.88 268 MET A CA 1
ATOM 2073 C C . MET A 1 268 ? 5.979 -14.761 -15.097 1.00 92.88 268 MET A C 1
ATOM 2075 O O . MET A 1 268 ? 6.595 -14.742 -14.034 1.00 92.88 268 MET A O 1
ATOM 2079 N N . GLU A 1 269 ? 5.034 -15.669 -15.353 1.00 90.69 269 GLU A N 1
ATOM 2080 C CA . GLU A 1 269 ? 4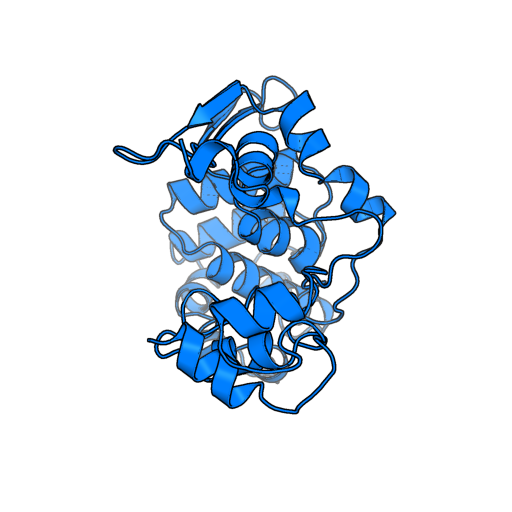.694 -16.791 -14.463 1.00 90.69 269 GLU A CA 1
ATOM 2081 C C . GLU A 1 269 ? 5.658 -17.991 -14.585 1.00 90.69 269 GLU A C 1
ATOM 2083 O O . GLU A 1 269 ? 5.648 -18.861 -13.711 1.00 90.69 269 GLU A O 1
ATOM 2088 N N . LYS A 1 270 ? 6.462 -18.065 -15.654 1.00 87.06 270 LYS A N 1
ATOM 2089 C CA . LYS A 1 270 ? 7.420 -19.157 -15.910 1.00 87.06 270 LYS A CA 1
ATOM 2090 C C . LYS A 1 270 ? 8.778 -18.916 -15.258 1.00 87.06 270 LYS A C 1
ATOM 2092 O O . LYS A 1 270 ? 9.359 -19.921 -14.788 1.00 87.06 270 LYS A O 1
#

Foldseek 3Di:
DVLVPDPVLVQLLQQNQLSQQDLVDFQAQALLNPGSDDHSVLSVLAGSVNQCVQWFDDFADDPPDPSSSKTWTAHCDDPCHGDIDIDDHNLLCRLVPRNLVASHNVLSSVLVSLCVVLVHDRLQLSNLLSLVQVCDVVVLDHCVQVVHDHHRNDSVNSSSLVVCLSVVPRLSVLCVVGQLRSCVVSDPCSNVSQDWAVRGGARDDCLVQAQLQVVQCNVDPVIRDRQALRQPQAQPPDDQVVVCVPLVFGPNHPRRDPPCSVVSSVSRRD

Organism: NCBI:txid412755

pLDDT: mean 93.73, std 5.04, range [73.06, 98.69]